Protein AF-A0AAU0M3L3-F1 (afdb_monomer)

Structure (mmCIF, N/CA/C/O backbone):
data_AF-A0AAU0M3L3-F1
#
_entry.id   AF-A0AAU0M3L3-F1
#
loop_
_atom_site.group_PDB
_atom_site.id
_atom_site.type_symbol
_atom_site.label_atom_id
_atom_site.label_alt_id
_atom_site.label_comp_id
_atom_site.label_asym_id
_atom_site.label_entity_id
_atom_site.label_seq_id
_atom_site.pdbx_PDB_ins_code
_atom_site.Cartn_x
_atom_site.Cartn_y
_atom_site.Cartn_z
_atom_site.occupancy
_atom_site.B_iso_or_equiv
_atom_site.auth_seq_id
_atom_site.auth_comp_id
_atom_site.auth_asym_id
_atom_site.auth_atom_id
_atom_site.pdbx_PDB_model_num
ATOM 1 N N . MET A 1 1 ? 1.148 -8.534 37.298 1.00 36.47 1 MET A N 1
ATOM 2 C CA . MET A 1 1 ? 1.630 -9.933 37.306 1.00 36.47 1 MET A CA 1
ATOM 3 C C . MET A 1 1 ? 2.156 -10.237 35.905 1.00 36.47 1 MET A C 1
ATOM 5 O O . MET A 1 1 ? 1.357 -10.406 35.009 1.00 36.47 1 MET A O 1
ATOM 9 N N . GLY A 1 2 ? 3.438 -10.132 35.571 1.00 52.34 2 GLY A N 1
ATOM 10 C CA . GLY A 1 2 ? 4.621 -10.300 36.405 1.00 52.34 2 GLY A CA 1
ATOM 11 C C . GLY A 1 2 ? 5.108 -11.749 36.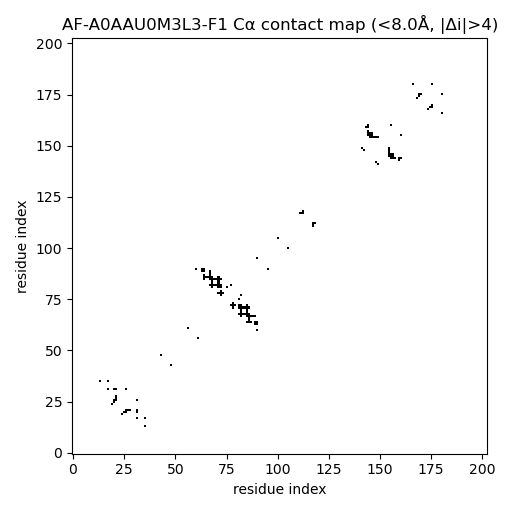393 1.00 52.34 2 GLY A C 1
ATOM 12 O O . GLY A 1 2 ? 5.374 -12.279 37.461 1.00 52.34 2 GLY A O 1
ATOM 13 N N . GLN A 1 3 ? 5.187 -12.400 35.227 1.00 37.25 3 GLN A N 1
ATOM 14 C CA . GLN A 1 3 ? 5.893 -13.675 35.090 1.00 37.25 3 GLN A CA 1
ATOM 15 C C . GLN A 1 3 ? 6.656 -13.746 33.764 1.00 37.25 3 GLN A C 1
ATOM 17 O O . GLN A 1 3 ? 6.110 -13.578 32.677 1.00 37.25 3 GLN A O 1
ATOM 22 N N . LYS A 1 4 ? 7.967 -13.946 33.913 1.00 57.66 4 LYS A N 1
ATOM 23 C CA . LYS A 1 4 ? 8.963 -14.172 32.869 1.00 57.66 4 LYS A CA 1
ATOM 24 C C . LYS A 1 4 ? 8.534 -15.381 32.030 1.00 57.66 4 LYS A C 1
ATOM 26 O O . LYS A 1 4 ? 8.387 -16.467 32.574 1.00 57.66 4 LYS A O 1
ATOM 31 N N . SER A 1 5 ? 8.353 -15.202 30.725 1.00 37.47 5 SER A N 1
ATOM 32 C CA . SER A 1 5 ? 7.909 -16.267 29.818 1.00 37.47 5 SER A CA 1
ATOM 33 C C . SER A 1 5 ? 8.631 -16.142 28.478 1.00 37.47 5 SER A C 1
ATOM 35 O O . SER A 1 5 ? 8.067 -15.691 27.488 1.00 37.47 5 SER A O 1
ATOM 37 N N . LEU A 1 6 ? 9.924 -16.476 28.517 1.00 42.31 6 LEU A N 1
ATOM 38 C CA . LEU A 1 6 ? 10.757 -16.980 27.419 1.00 42.31 6 LEU A CA 1
ATOM 39 C C . LEU A 1 6 ? 10.264 -16.645 25.998 1.00 42.31 6 LEU A C 1
ATOM 41 O O . LEU A 1 6 ? 9.545 -17.413 25.360 1.00 42.31 6 LEU A O 1
ATOM 45 N N . VAL A 1 7 ? 10.742 -15.517 25.472 1.00 51.06 7 VAL A N 1
ATOM 46 C CA . VAL A 1 7 ? 10.707 -15.216 24.039 1.00 51.06 7 VAL A CA 1
ATOM 47 C C . VAL A 1 7 ? 11.623 -16.226 23.352 1.00 51.06 7 VAL A C 1
ATOM 49 O O . VAL A 1 7 ? 12.843 -16.148 23.481 1.00 51.06 7 VAL A O 1
ATOM 52 N N . SER A 1 8 ? 11.059 -17.241 22.693 1.00 59.41 8 SER A N 1
ATOM 53 C CA . SER A 1 8 ? 11.891 -18.309 22.138 1.00 59.41 8 SER A CA 1
ATOM 54 C C . SER A 1 8 ? 12.782 -17.752 21.022 1.00 59.41 8 SER A C 1
ATOM 56 O O . SER A 1 8 ? 12.260 -17.238 20.025 1.00 59.41 8 SER A O 1
ATOM 58 N N . THR A 1 9 ? 14.096 -17.947 21.148 1.00 57.88 9 THR A N 1
ATOM 59 C CA . THR A 1 9 ? 15.161 -17.632 20.174 1.00 57.88 9 THR A CA 1
ATOM 60 C C . THR A 1 9 ? 14.796 -17.984 18.724 1.00 57.88 9 THR A C 1
ATOM 62 O O . THR A 1 9 ? 15.224 -17.327 17.782 1.00 57.88 9 THR A O 1
ATOM 65 N N . TRP A 1 10 ? 13.928 -18.979 18.539 1.00 56.38 10 TRP A N 1
ATOM 66 C CA . TRP A 1 10 ? 13.446 -19.485 17.257 1.00 56.38 10 TRP A CA 1
ATOM 67 C C . TRP A 1 10 ? 12.873 -18.452 16.278 1.00 56.38 10 TRP A C 1
ATOM 69 O O . TRP A 1 10 ? 13.150 -18.560 15.089 1.00 56.38 10 TRP A O 1
ATOM 79 N N . HIS A 1 11 ? 12.108 -17.453 16.720 1.00 59.72 11 HIS A N 1
ATOM 80 C CA . HIS A 1 11 ? 11.518 -16.478 15.784 1.00 59.72 11 HIS A CA 1
ATOM 81 C C . HIS A 1 11 ? 12.566 -15.506 15.238 1.00 59.72 11 HIS A C 1
ATOM 83 O O . HIS A 1 11 ? 12.569 -15.194 14.048 1.00 59.72 11 HIS A O 1
ATOM 89 N N . TYR A 1 12 ? 13.501 -15.092 16.096 1.00 60.03 12 TYR A N 1
ATOM 90 C CA . TYR A 1 12 ? 14.651 -14.296 15.684 1.00 60.03 12 TYR A CA 1
ATOM 91 C C . TYR A 1 12 ? 15.549 -15.079 14.733 1.00 60.03 12 TYR A C 1
ATOM 93 O O . TYR A 1 12 ? 16.002 -14.515 13.746 1.00 60.03 12 TYR A O 1
ATOM 101 N N . LEU A 1 13 ? 15.736 -16.382 14.969 1.00 64.25 13 LEU A N 1
ATOM 102 C CA . LEU A 1 13 ? 16.499 -17.238 14.062 1.00 64.25 13 LEU A CA 1
ATOM 103 C C . LEU A 1 13 ? 15.844 -17.364 12.688 1.00 64.25 13 LEU A C 1
ATOM 105 O O . LEU A 1 13 ? 16.555 -17.291 11.698 1.00 64.25 13 LEU A O 1
ATOM 109 N N . VAL A 1 14 ? 14.517 -17.501 12.596 1.00 66.81 14 VAL A N 1
ATOM 110 C CA . VAL A 1 14 ? 13.831 -17.588 11.292 1.00 66.81 14 VAL A CA 1
ATOM 111 C C . VAL A 1 14 ? 13.905 -16.262 10.533 1.00 66.81 14 VAL A C 1
ATOM 113 O O . VAL A 1 14 ? 14.192 -16.267 9.340 1.00 66.81 14 VAL A O 1
ATOM 116 N N . ALA A 1 15 ? 13.701 -15.125 11.205 1.00 62.50 15 ALA A N 1
ATOM 117 C CA . ALA A 1 15 ? 13.802 -13.809 10.572 1.00 62.50 15 ALA A CA 1
ATOM 118 C C . ALA A 1 15 ? 15.243 -13.486 10.137 1.00 62.50 15 ALA A C 1
ATOM 120 O O . ALA A 1 15 ? 15.466 -13.022 9.020 1.00 62.50 15 ALA A O 1
ATOM 121 N N . LEU A 1 16 ? 16.222 -13.783 10.994 1.00 67.12 16 LEU A N 1
ATOM 122 C CA . LEU A 1 16 ? 17.641 -13.607 10.700 1.00 67.12 16 LEU A CA 1
ATOM 123 C C . LEU A 1 16 ? 18.099 -14.565 9.593 1.00 67.12 16 LEU A C 1
ATOM 125 O O . LEU A 1 16 ? 18.801 -14.138 8.685 1.00 67.12 16 LEU A O 1
ATOM 129 N N . ALA A 1 17 ? 17.647 -15.820 9.598 1.00 66.88 17 ALA A N 1
ATOM 130 C CA . ALA A 1 17 ? 17.927 -16.773 8.527 1.00 66.88 17 ALA A CA 1
ATOM 131 C C . ALA A 1 17 ? 17.291 -16.345 7.200 1.00 66.88 17 ALA A C 1
ATOM 133 O O . ALA A 1 17 ? 17.956 -16.421 6.177 1.00 66.88 17 ALA A O 1
ATOM 134 N N . ALA A 1 18 ? 16.050 -15.848 7.196 1.00 64.38 18 ALA A N 1
ATOM 135 C CA . ALA A 1 18 ? 15.400 -15.329 5.992 1.00 64.38 18 ALA A CA 1
ATOM 136 C C . ALA A 1 18 ? 16.135 -14.101 5.428 1.00 64.38 18 ALA A C 1
ATOM 138 O O . ALA A 1 18 ? 16.347 -14.009 4.220 1.00 64.38 18 ALA A O 1
ATOM 139 N N . PHE A 1 19 ? 16.578 -13.194 6.302 1.00 68.12 19 PHE A N 1
ATOM 140 C CA . PHE A 1 19 ? 17.390 -12.042 5.918 1.00 68.12 19 PHE A CA 1
ATOM 141 C C . PHE A 1 19 ? 18.747 -12.471 5.343 1.00 68.12 19 PHE A C 1
ATOM 143 O O . PHE A 1 19 ? 19.117 -12.036 4.254 1.00 68.12 19 PHE A O 1
ATOM 150 N N . LEU A 1 20 ? 19.459 -13.378 6.019 1.00 73.44 20 LEU A N 1
ATOM 151 C CA . LEU A 1 20 ? 20.749 -13.887 5.550 1.00 73.44 20 LEU A CA 1
ATOM 152 C C . LEU A 1 20 ? 20.621 -14.695 4.252 1.00 73.44 20 LEU A C 1
ATOM 154 O O . LEU A 1 20 ? 21.447 -14.530 3.365 1.00 73.44 20 LEU A O 1
ATOM 158 N N . LEU A 1 21 ? 19.583 -15.519 4.097 1.00 72.88 21 LEU A N 1
ATOM 159 C CA . LEU A 1 21 ? 19.324 -16.283 2.870 1.00 72.88 21 LEU A CA 1
ATOM 160 C C . LEU A 1 21 ? 18.980 -15.369 1.690 1.00 72.88 21 LEU A C 1
ATOM 162 O O . LEU A 1 21 ? 19.440 -15.607 0.577 1.00 72.88 21 LEU A O 1
ATOM 166 N N . SER A 1 22 ? 18.213 -14.302 1.919 1.00 64.88 22 SER A N 1
ATOM 167 C CA . SER A 1 22 ? 17.950 -13.306 0.877 1.00 64.88 22 SER A CA 1
ATOM 168 C C . SER A 1 22 ? 19.227 -12.581 0.464 1.00 64.88 22 SER A C 1
ATOM 170 O O . SER A 1 22 ? 19.490 -12.422 -0.726 1.00 64.88 22 SER A O 1
ATOM 172 N N . TYR A 1 23 ? 20.028 -12.168 1.446 1.00 61.31 23 TYR A N 1
ATOM 173 C CA . TYR A 1 23 ? 21.147 -11.263 1.228 1.00 61.31 23 TYR A CA 1
ATOM 174 C C . TYR A 1 23 ? 22.433 -11.966 0.768 1.00 61.31 23 TYR A C 1
ATOM 176 O O . TYR A 1 23 ? 23.060 -11.525 -0.189 1.00 61.31 23 TYR A O 1
ATOM 184 N N . PHE A 1 24 ? 22.820 -13.076 1.406 1.00 68.69 24 PHE A N 1
ATOM 185 C CA . PHE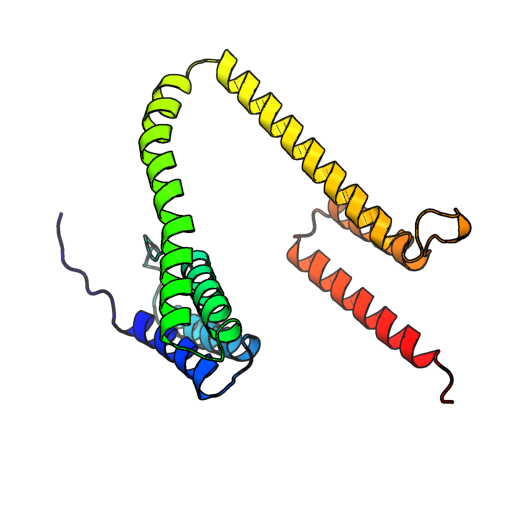 A 1 24 ? 24.039 -13.818 1.059 1.00 68.69 24 PHE A CA 1
ATOM 186 C C . PHE A 1 24 ? 23.825 -14.848 -0.050 1.00 68.69 24 PHE A C 1
ATOM 188 O O . PHE A 1 24 ? 24.737 -15.072 -0.840 1.00 68.69 24 PHE A O 1
ATOM 195 N N . ALA A 1 25 ? 22.650 -15.483 -0.123 1.00 68.81 25 ALA A N 1
ATOM 196 C CA . ALA A 1 25 ? 22.381 -16.518 -1.127 1.00 68.81 25 ALA A CA 1
ATOM 197 C C . ALA A 1 25 ? 21.621 -15.995 -2.359 1.00 68.81 25 ALA A C 1
ATOM 199 O O . ALA A 1 25 ? 21.339 -16.773 -3.269 1.00 68.81 25 ALA A O 1
ATOM 200 N N . GLY A 1 26 ? 21.277 -14.698 -2.402 1.00 65.50 26 GLY A N 1
ATOM 201 C CA . GLY A 1 26 ? 20.594 -14.069 -3.540 1.00 65.50 26 GLY A CA 1
ATOM 202 C C . GLY A 1 26 ? 19.229 -14.686 -3.862 1.00 65.50 26 GLY A C 1
ATOM 203 O O . GLY A 1 26 ? 18.748 -14.575 -4.990 1.00 65.50 26 GLY A O 1
ATOM 204 N N . LEU A 1 27 ? 18.615 -15.381 -2.898 1.00 71.25 27 LEU A N 1
ATOM 205 C CA . LEU A 1 27 ? 17.376 -16.112 -3.124 1.00 71.25 27 LEU A CA 1
ATOM 206 C C . LEU A 1 27 ? 16.226 -15.126 -3.389 1.00 71.25 27 LEU A C 1
ATOM 208 O O . LEU A 1 27 ? 15.972 -14.246 -2.557 1.00 71.25 27 LEU A O 1
ATOM 212 N N . PRO A 1 28 ? 15.487 -15.276 -4.506 1.00 66.12 28 PRO A N 1
ATOM 213 C CA . PRO A 1 28 ? 14.323 -14.450 -4.784 1.00 66.12 28 PRO A CA 1
ATOM 214 C C . PRO A 1 28 ? 13.295 -14.587 -3.658 1.00 66.12 28 PRO A C 1
ATOM 216 O O . PRO A 1 28 ? 12.946 -15.701 -3.259 1.00 66.12 28 PRO A O 1
ATOM 219 N N . MET A 1 29 ? 12.759 -13.453 -3.197 1.00 70.12 29 MET A N 1
ATOM 220 C CA . MET A 1 29 ? 11.777 -13.369 -2.105 1.00 70.12 29 MET A CA 1
ATOM 221 C C . MET A 1 29 ? 10.642 -14.415 -2.148 1.00 70.12 29 MET A C 1
ATOM 223 O O . MET A 1 29 ? 10.299 -14.933 -1.084 1.00 70.12 29 MET A O 1
ATOM 227 N N . PRO A 1 30 ? 10.084 -14.805 -3.316 1.00 71.69 30 PRO A N 1
ATOM 228 C CA . PRO A 1 30 ? 9.058 -15.848 -3.379 1.00 71.69 30 PRO A CA 1
ATOM 229 C C . PRO A 1 30 ? 9.471 -17.180 -2.735 1.00 71.69 30 PRO A C 1
ATOM 231 O O . PRO A 1 30 ? 8.668 -17.793 -2.036 1.00 71.69 30 PRO A O 1
ATOM 234 N N . TRP A 1 31 ? 10.725 -17.609 -2.899 1.00 72.81 31 TRP A N 1
ATOM 235 C CA . TRP A 1 31 ? 11.211 -18.883 -2.353 1.00 72.81 31 TRP A CA 1
ATOM 236 C C . TRP A 1 31 ? 11.373 -18.846 -0.835 1.00 72.81 31 TRP A C 1
ATOM 238 O O . TRP A 1 31 ? 11.067 -19.819 -0.147 1.00 72.81 31 TRP A O 1
ATOM 248 N N . ILE A 1 32 ? 11.786 -17.698 -0.304 1.00 76.69 32 ILE A N 1
ATOM 249 C CA . ILE A 1 32 ? 11.920 -17.476 1.138 1.00 76.69 32 ILE A CA 1
ATOM 250 C C . ILE A 1 32 ? 10.540 -17.495 1.791 1.00 76.69 32 ILE A C 1
ATOM 252 O O . ILE A 1 32 ? 10.352 -18.136 2.823 1.00 76.69 32 ILE A O 1
ATOM 256 N N . ILE A 1 33 ? 9.554 -16.860 1.154 1.00 68.81 33 ILE A N 1
ATOM 257 C CA . ILE A 1 33 ? 8.166 -16.853 1.622 1.00 68.81 33 ILE A CA 1
ATOM 258 C C . ILE A 1 33 ? 7.609 -18.281 1.666 1.00 68.81 33 ILE A C 1
ATOM 260 O O . ILE A 1 33 ? 7.038 -18.677 2.680 1.00 68.81 33 ILE A O 1
ATOM 264 N N . VAL A 1 34 ? 7.827 -19.085 0.620 1.00 74.19 34 VAL A N 1
ATOM 265 C CA . VAL A 1 34 ? 7.393 -20.493 0.592 1.00 74.19 34 VAL A CA 1
ATOM 266 C C . VAL A 1 34 ? 8.075 -21.312 1.693 1.00 74.19 34 VAL A C 1
ATOM 268 O O . VAL A 1 34 ? 7.399 -22.065 2.395 1.00 74.19 34 VAL A O 1
ATOM 271 N N . GLY A 1 35 ? 9.381 -21.128 1.908 1.00 76.44 35 GLY A N 1
ATOM 272 C CA . GLY A 1 35 ? 10.120 -21.802 2.979 1.00 76.44 35 GLY A CA 1
ATOM 273 C C . GLY A 1 35 ? 9.616 -21.433 4.378 1.00 76.44 35 GLY A C 1
ATOM 274 O O . GLY A 1 35 ? 9.393 -22.312 5.210 1.00 76.44 35 GLY A O 1
ATOM 275 N N . VAL A 1 36 ? 9.355 -20.148 4.629 1.00 71.44 36 VAL A N 1
ATOM 276 C CA . VAL A 1 36 ? 8.810 -19.669 5.910 1.00 71.44 36 VAL A CA 1
ATOM 277 C C . VAL A 1 36 ? 7.388 -20.185 6.134 1.00 71.44 36 VAL A C 1
ATOM 279 O O . VAL A 1 36 ? 7.065 -20.596 7.248 1.00 71.44 36 VAL A O 1
ATOM 282 N N . ILE A 1 37 ? 6.549 -20.226 5.095 1.00 73.00 37 ILE A N 1
ATOM 283 C CA . ILE A 1 37 ? 5.198 -20.800 5.178 1.00 73.00 37 ILE A CA 1
ATOM 284 C C . ILE A 1 37 ? 5.270 -22.300 5.483 1.00 73.00 37 ILE A C 1
ATOM 286 O O . ILE A 1 37 ? 4.545 -22.767 6.357 1.00 73.00 37 ILE A O 1
ATOM 290 N N . ALA A 1 38 ? 6.160 -23.050 4.830 1.00 75.94 38 ALA A N 1
ATOM 291 C CA . ALA A 1 38 ? 6.330 -24.481 5.075 1.00 75.94 38 ALA A CA 1
ATOM 292 C C . ALA A 1 38 ? 6.792 -24.769 6.515 1.00 75.94 38 ALA A C 1
ATOM 294 O O . ALA A 1 38 ? 6.203 -25.605 7.201 1.00 75.94 38 ALA A O 1
ATOM 295 N N . VAL A 1 39 ? 7.787 -24.026 7.011 1.00 73.44 39 VAL A N 1
ATOM 296 C CA . VAL A 1 39 ? 8.269 -24.132 8.400 1.00 73.44 39 VAL A CA 1
ATOM 297 C C . VAL A 1 39 ? 7.189 -23.697 9.397 1.00 73.44 39 VAL A C 1
ATOM 299 O O . VAL A 1 39 ? 7.007 -24.337 10.433 1.00 73.44 39 VAL A O 1
ATOM 302 N N . GLY A 1 40 ? 6.437 -22.640 9.080 1.00 65.81 40 GLY A N 1
ATOM 303 C CA . GLY A 1 40 ? 5.330 -22.140 9.893 1.00 65.81 40 GLY A CA 1
ATOM 304 C C . GLY A 1 40 ? 4.167 -23.128 9.989 1.00 65.81 40 GLY A C 1
ATOM 305 O O . GLY A 1 40 ? 3.660 -23.360 11.084 1.00 65.81 40 GLY A O 1
ATOM 306 N N . LEU A 1 41 ? 3.785 -23.764 8.878 1.00 68.38 41 LEU A N 1
ATOM 307 C CA . LEU A 1 41 ? 2.756 -24.809 8.838 1.00 68.38 41 LEU A CA 1
ATOM 308 C C . LEU A 1 41 ? 3.199 -26.068 9.583 1.00 68.38 41 LEU A C 1
ATOM 310 O O . LEU A 1 41 ? 2.416 -26.623 10.350 1.00 68.38 41 LEU A O 1
ATOM 314 N N . LEU A 1 42 ? 4.461 -26.476 9.425 1.00 70.50 42 LEU A N 1
ATOM 315 C CA . LEU A 1 42 ? 5.034 -27.595 10.169 1.00 70.50 42 LEU A CA 1
ATOM 316 C C . LEU A 1 42 ? 5.017 -27.315 11.680 1.00 70.50 42 LEU A C 1
ATOM 318 O O . LEU A 1 42 ? 4.613 -28.164 12.467 1.00 70.50 42 LEU A O 1
ATOM 322 N N . ARG A 1 43 ? 5.377 -26.097 12.098 1.00 64.56 43 ARG A N 1
ATOM 323 C CA . ARG A 1 43 ? 5.337 -25.680 13.508 1.00 64.56 43 ARG A CA 1
ATOM 324 C C . ARG A 1 43 ? 3.907 -25.580 14.042 1.00 64.56 43 ARG A C 1
ATOM 326 O O . ARG A 1 43 ? 3.671 -25.985 15.175 1.00 64.56 43 ARG A O 1
ATOM 333 N N . TYR A 1 44 ? 2.968 -25.070 13.245 1.00 62.66 44 TYR A N 1
ATOM 334 C CA . TYR A 1 44 ? 1.544 -24.995 13.589 1.00 62.66 44 TYR A CA 1
ATOM 335 C C . TYR A 1 44 ? 0.914 -26.385 13.740 1.00 62.66 44 TYR A C 1
ATOM 337 O O . TYR A 1 44 ? 0.068 -26.585 14.604 1.00 62.66 44 TYR A O 1
ATOM 345 N N . ALA A 1 45 ? 1.360 -27.359 12.943 1.00 67.81 45 ALA A N 1
ATOM 346 C CA . ALA A 1 45 ? 0.960 -28.754 13.093 1.00 67.81 45 ALA A CA 1
ATOM 347 C C . ALA A 1 45 ? 1.516 -29.395 14.381 1.00 67.81 45 ALA A C 1
ATOM 349 O O . ALA A 1 45 ? 0.900 -30.312 14.916 1.00 67.81 45 ALA A O 1
ATOM 350 N N . ILE A 1 46 ? 2.656 -28.905 14.887 1.00 66.81 46 ILE A N 1
ATOM 351 C CA . ILE A 1 46 ? 3.338 -29.441 16.077 1.00 66.81 46 ILE A CA 1
ATOM 352 C C . ILE A 1 46 ? 2.892 -28.742 17.380 1.00 66.81 46 ILE A C 1
ATOM 354 O O . ILE A 1 46 ? 2.860 -29.385 18.427 1.00 66.81 46 ILE A O 1
ATOM 358 N N . LEU A 1 47 ? 2.538 -27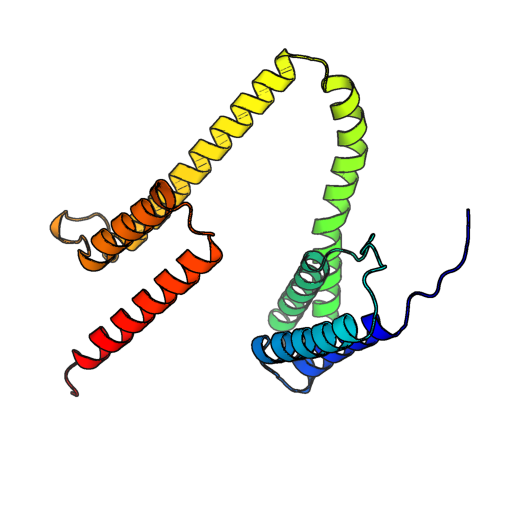.449 17.357 1.00 60.66 47 LEU A N 1
ATOM 359 C CA . LEU A 1 47 ? 2.069 -26.703 18.536 1.00 60.66 47 LEU A CA 1
ATOM 360 C C . LEU A 1 47 ? 0.548 -26.488 18.493 1.00 60.66 47 LEU A C 1
ATOM 362 O O . LEU A 1 47 ? 0.032 -25.740 17.665 1.00 60.66 47 LEU A O 1
ATOM 366 N N . SER A 1 48 ? -0.167 -27.089 19.445 1.00 51.28 48 SER A N 1
ATOM 367 C CA . SER A 1 48 ? -1.598 -26.866 19.676 1.00 51.28 48 SER A CA 1
ATOM 368 C C . SER A 1 48 ? -1.935 -25.375 19.833 1.00 51.28 48 SER A C 1
ATOM 370 O O . SER A 1 48 ? -1.196 -24.643 20.487 1.00 51.28 48 SER A O 1
ATOM 372 N N . LYS A 1 49 ? -3.075 -24.957 19.252 1.00 54.03 49 LYS A N 1
ATOM 373 C CA . LYS A 1 49 ? -3.698 -23.610 19.245 1.00 54.03 49 LYS A CA 1
ATOM 374 C C . LYS A 1 49 ? -3.732 -22.893 20.614 1.00 54.03 49 LYS A C 1
ATOM 376 O O . LYS A 1 49 ? -4.799 -22.683 21.180 1.00 54.03 49 LYS A O 1
ATOM 381 N N . THR A 1 50 ? -2.602 -22.431 21.125 1.00 50.78 50 THR A N 1
ATOM 382 C CA . THR A 1 50 ? -2.552 -21.563 22.310 1.00 50.78 50 THR A CA 1
ATOM 383 C C . THR A 1 50 ? -1.336 -20.653 22.252 1.00 50.78 50 THR A C 1
ATOM 385 O O . THR A 1 50 ? -0.376 -20.820 22.994 1.00 50.78 50 THR A O 1
ATOM 388 N N . SER A 1 51 ? -1.384 -19.648 21.386 1.00 44.66 51 SER A N 1
ATOM 389 C CA . SER A 1 51 ? -0.681 -18.391 21.636 1.00 44.66 51 SER A CA 1
ATOM 390 C C . SER A 1 51 ? -1.334 -17.279 20.823 1.00 44.66 51 SER A C 1
ATOM 392 O O . SER A 1 51 ? -1.299 -17.256 19.594 1.00 44.66 51 SER A O 1
ATOM 394 N N . LYS A 1 52 ? -1.990 -16.361 21.539 1.00 49.34 52 LYS A N 1
ATOM 395 C CA . LYS A 1 52 ? -2.342 -15.047 21.005 1.00 49.34 52 LYS A CA 1
ATOM 396 C C . LYS A 1 52 ? -1.040 -14.359 20.596 1.00 49.34 52 LYS A C 1
ATOM 398 O O . LYS A 1 52 ? -0.084 -14.328 21.368 1.00 49.34 52 LYS A O 1
ATOM 403 N N . ILE A 1 53 ? -0.999 -13.875 19.360 1.00 46.41 53 ILE A N 1
ATOM 404 C CA . ILE A 1 53 ? 0.128 -13.129 18.808 1.00 46.41 53 ILE A CA 1
ATOM 405 C C . ILE A 1 53 ? -0.031 -11.691 19.295 1.00 46.41 53 ILE A C 1
ATOM 407 O O . ILE A 1 53 ? -0.606 -10.865 18.594 1.00 46.41 53 ILE A O 1
ATOM 411 N N . ASP A 1 54 ? 0.436 -11.404 20.507 1.00 40.59 54 ASP A N 1
ATOM 412 C CA . ASP A 1 54 ? 0.383 -10.052 21.055 1.00 40.59 54 ASP A CA 1
ATOM 413 C C . ASP A 1 54 ? 1.785 -9.418 21.031 1.00 40.59 54 ASP A C 1
ATOM 415 O O . ASP A 1 54 ? 2.726 -9.888 21.668 1.00 40.59 54 ASP A O 1
ATOM 419 N N . ALA A 1 55 ? 1.881 -8.339 20.243 1.00 41.78 55 ALA A N 1
ATOM 420 C CA . ALA A 1 55 ? 2.967 -7.360 20.138 1.00 41.78 55 ALA A CA 1
ATOM 421 C C . ALA A 1 55 ? 4.336 -7.829 19.593 1.00 41.78 55 ALA A C 1
ATOM 423 O O . ALA A 1 55 ? 5.387 -7.459 20.112 1.00 41.78 55 ALA A O 1
ATOM 424 N N . ILE A 1 56 ? 4.344 -8.533 18.457 1.00 49.47 56 ILE A N 1
ATOM 425 C CA . ILE A 1 56 ? 5.465 -8.405 17.506 1.00 49.47 56 ILE A CA 1
ATOM 426 C C . ILE A 1 56 ? 5.222 -7.088 16.749 1.00 49.47 56 ILE A C 1
ATOM 428 O O . ILE A 1 56 ? 4.082 -6.887 16.314 1.00 49.47 56 ILE A O 1
ATOM 432 N N . PRO A 1 57 ? 6.207 -6.176 16.582 1.00 53.66 57 PRO A N 1
ATOM 433 C CA . PRO A 1 57 ? 6.052 -5.070 15.638 1.00 53.66 57 PRO A CA 1
ATOM 434 C C . PRO A 1 57 ? 5.595 -5.685 14.317 1.00 53.66 57 PRO A C 1
ATOM 436 O O . PRO A 1 57 ? 6.262 -6.584 13.808 1.00 53.66 57 PRO A O 1
ATOM 439 N N . GLY A 1 58 ? 4.391 -5.320 13.862 1.00 56.88 58 GLY A N 1
ATOM 440 C CA . GLY A 1 58 ? 3.660 -6.130 12.886 1.00 56.88 58 GLY A CA 1
ATOM 441 C C . GLY A 1 58 ? 4.519 -6.471 11.661 1.00 56.88 58 GLY A C 1
ATOM 442 O O . GLY A 1 58 ? 5.407 -5.683 11.328 1.00 56.88 58 GLY A O 1
ATOM 443 N N . PRO A 1 59 ? 4.262 -7.591 10.953 1.00 70.12 59 PRO A N 1
ATOM 444 C CA . PRO A 1 59 ? 5.063 -8.018 9.798 1.00 70.12 59 PRO A CA 1
ATOM 445 C C . PRO A 1 59 ? 5.383 -6.883 8.812 1.00 70.12 59 PRO A C 1
ATOM 447 O O . PRO A 1 59 ? 6.476 -6.812 8.262 1.00 70.12 59 PRO A O 1
ATOM 450 N N . LEU A 1 60 ? 4.452 -5.941 8.662 1.00 76.12 60 LEU A N 1
ATOM 451 C CA . LEU A 1 60 ? 4.576 -4.760 7.817 1.00 76.12 60 LEU A CA 1
ATOM 452 C C . LEU A 1 60 ? 5.702 -3.805 8.249 1.00 76.12 60 LEU A C 1
ATOM 454 O O . LEU A 1 60 ? 6.417 -3.301 7.393 1.00 76.12 60 LEU A O 1
ATOM 458 N N . VAL A 1 61 ? 5.911 -3.585 9.550 1.00 82.19 61 VAL A N 1
ATOM 459 C CA . VAL A 1 61 ? 6.994 -2.722 10.053 1.00 82.19 61 VAL A CA 1
ATOM 460 C C . VAL A 1 61 ? 8.352 -3.304 9.690 1.00 82.19 61 VAL A C 1
ATOM 462 O O . VAL A 1 61 ? 9.232 -2.578 9.237 1.00 82.19 61 VAL A O 1
ATOM 465 N N . ILE A 1 62 ? 8.526 -4.609 9.900 1.00 82.38 62 ILE A N 1
ATOM 466 C CA . ILE A 1 62 ? 9.789 -5.294 9.610 1.00 82.38 62 ILE A CA 1
ATOM 467 C C . ILE A 1 62 ? 10.085 -5.191 8.111 1.00 82.38 62 ILE A C 1
ATOM 469 O O . ILE A 1 62 ? 11.210 -4.881 7.721 1.00 82.38 62 ILE A O 1
ATOM 473 N N . VAL A 1 63 ? 9.056 -5.365 7.276 1.00 86.62 63 VAL A N 1
ATOM 474 C CA . VAL A 1 63 ? 9.161 -5.158 5.828 1.00 86.62 63 VAL A CA 1
ATOM 475 C C . VAL A 1 63 ? 9.515 -3.706 5.500 1.00 86.62 63 VAL A C 1
ATOM 477 O O . VAL A 1 63 ? 10.407 -3.489 4.689 1.00 86.62 63 VAL A O 1
ATOM 480 N N . LEU A 1 64 ? 8.901 -2.708 6.144 1.00 87.94 64 LEU A N 1
ATOM 481 C CA . LEU A 1 64 ? 9.217 -1.296 5.899 1.00 87.94 64 LEU A CA 1
ATOM 482 C C . LEU A 1 64 ? 10.668 -0.963 6.270 1.00 87.94 64 LEU A C 1
ATOM 484 O O . LEU A 1 64 ? 11.372 -0.331 5.491 1.00 87.94 64 LEU A O 1
ATOM 488 N N . ALA A 1 65 ? 11.133 -1.430 7.429 1.00 88.25 65 ALA A N 1
ATOM 489 C CA . ALA A 1 65 ? 12.508 -1.252 7.886 1.00 88.25 65 ALA A CA 1
ATOM 490 C C . ALA A 1 65 ? 13.515 -1.893 6.913 1.00 88.25 65 ALA A C 1
ATOM 492 O O . ALA A 1 65 ? 14.547 -1.296 6.606 1.00 88.25 65 ALA A O 1
ATOM 493 N N . TYR A 1 66 ? 13.185 -3.067 6.367 1.00 88.38 66 TYR A N 1
ATOM 494 C CA . TYR A 1 66 ? 13.969 -3.712 5.314 1.00 88.38 66 TYR A CA 1
ATOM 495 C C . TYR A 1 66 ? 13.942 -2.932 3.990 1.00 88.38 66 TYR A C 1
ATOM 497 O O . TYR A 1 66 ? 14.984 -2.759 3.363 1.00 88.38 66 TYR A O 1
ATOM 505 N N . VAL A 1 67 ? 12.786 -2.413 3.565 1.00 90.50 67 VAL A N 1
ATOM 506 C CA . VAL A 1 67 ? 12.697 -1.558 2.367 1.00 90.50 67 VAL A CA 1
ATOM 507 C C . VAL A 1 67 ? 13.534 -0.288 2.555 1.00 90.50 67 VAL A C 1
ATOM 509 O O . VAL A 1 67 ? 14.259 0.097 1.642 1.00 90.50 67 VAL A O 1
ATOM 512 N N . GLY A 1 68 ? 13.519 0.308 3.749 1.00 91.50 68 GLY A N 1
ATOM 513 C CA . GLY A 1 68 ? 14.385 1.427 4.125 1.00 91.50 68 GLY A CA 1
ATOM 514 C C . GLY A 1 68 ? 15.873 1.087 4.065 1.00 91.50 68 GLY A C 1
ATOM 515 O O . GLY A 1 68 ? 16.668 1.857 3.524 1.00 91.50 68 GLY A O 1
ATOM 516 N N . PHE A 1 69 ? 16.246 -0.097 4.558 1.00 91.25 69 PHE A N 1
ATOM 517 C CA . PHE A 1 69 ? 17.603 -0.627 4.429 1.00 91.25 69 PHE A CA 1
ATOM 518 C C . PHE A 1 69 ? 18.018 -0.756 2.962 1.00 91.25 69 PHE A C 1
ATOM 520 O O . PHE A 1 69 ? 19.067 -0.250 2.569 1.00 91.25 69 PHE A O 1
ATOM 527 N N . MET A 1 70 ? 17.175 -1.379 2.134 1.00 90.69 70 MET A N 1
ATOM 528 C CA . MET A 1 70 ? 17.447 -1.577 0.710 1.00 90.69 70 MET A CA 1
ATOM 529 C C . MET A 1 70 ? 17.511 -0.255 -0.057 1.00 90.69 70 MET A C 1
ATOM 531 O O . MET A 1 70 ? 18.334 -0.127 -0.963 1.00 90.69 70 MET A O 1
ATOM 535 N N . ALA A 1 71 ? 16.700 0.738 0.308 1.00 90.94 71 ALA A N 1
ATOM 536 C CA . ALA A 1 71 ? 16.775 2.073 -0.276 1.00 90.94 71 ALA A CA 1
ATOM 537 C C . ALA A 1 71 ? 18.141 2.727 -0.003 1.00 90.94 71 ALA A C 1
ATOM 539 O O . ALA A 1 71 ? 18.789 3.200 -0.936 1.00 90.94 71 ALA A O 1
ATOM 540 N N . GLY A 1 72 ? 18.620 2.685 1.247 1.00 89.44 72 GLY A N 1
ATOM 541 C CA . GLY A 1 72 ? 19.941 3.208 1.615 1.00 89.44 72 GLY A CA 1
ATOM 542 C C . GLY A 1 72 ? 21.099 2.427 0.985 1.00 89.44 72 GLY A C 1
ATOM 543 O O . GLY A 1 72 ? 22.063 3.024 0.512 1.00 89.44 72 GLY A O 1
ATOM 544 N N . PHE A 1 73 ? 20.983 1.101 0.920 1.00 90.31 73 PHE A N 1
ATOM 545 C CA . PHE A 1 73 ? 21.995 0.221 0.336 1.00 90.31 73 PHE A CA 1
ATOM 546 C C . PHE A 1 73 ? 22.191 0.479 -1.167 1.00 90.31 73 PHE A C 1
ATOM 548 O O . PHE A 1 73 ? 23.308 0.738 -1.616 1.00 90.31 73 PHE A O 1
ATOM 555 N N . ASN A 1 74 ? 21.096 0.496 -1.937 1.00 89.44 74 ASN A N 1
ATOM 556 C CA . ASN A 1 74 ? 21.157 0.641 -3.394 1.00 89.44 74 ASN A CA 1
ATOM 557 C C . ASN A 1 74 ? 21.495 2.068 -3.845 1.00 89.44 74 ASN A C 1
ATOM 559 O O . ASN A 1 74 ? 22.135 2.240 -4.879 1.00 89.44 74 ASN A O 1
ATOM 563 N N . HIS A 1 75 ? 21.083 3.091 -3.091 1.00 90.00 75 HIS A N 1
ATOM 564 C CA . HIS A 1 75 ? 21.359 4.482 -3.459 1.00 90.00 75 HIS A CA 1
ATOM 565 C C . HIS A 1 75 ? 22.829 4.874 -3.234 1.00 90.00 75 HIS A C 1
ATOM 567 O O . HIS A 1 75 ? 23.362 5.703 -3.964 1.00 90.00 75 HIS A O 1
ATOM 573 N N . PHE A 1 76 ? 23.504 4.255 -2.259 1.00 87.69 76 PHE A N 1
ATOM 574 C CA . PHE A 1 76 ? 24.877 4.598 -1.878 1.00 87.69 76 PHE A CA 1
ATOM 575 C C . PHE A 1 76 ? 25.863 3.448 -2.121 1.00 87.69 76 PHE A C 1
ATOM 577 O O . PHE A 1 76 ? 26.580 3.039 -1.208 1.00 87.69 76 PHE A O 1
ATOM 584 N N . HIS A 1 77 ? 25.910 2.930 -3.353 1.00 83.75 77 HIS A N 1
ATOM 585 C CA . HIS A 1 77 ? 26.924 1.969 -3.820 1.00 83.75 77 HIS A CA 1
ATOM 586 C C . HIS A 1 77 ? 27.139 0.754 -2.895 1.00 83.75 77 HIS A C 1
ATOM 588 O O . HIS A 1 77 ? 28.275 0.373 -2.623 1.00 83.75 77 HIS A O 1
ATOM 594 N N . GLN A 1 78 ? 26.062 0.131 -2.409 1.00 83.62 78 GLN A N 1
ATOM 595 C CA . GLN A 1 78 ? 26.135 -1.028 -1.510 1.00 83.62 78 GLN A CA 1
ATOM 596 C C . GLN A 1 78 ? 26.827 -0.738 -0.167 1.00 83.62 78 GLN A C 1
ATOM 598 O O . GLN A 1 78 ? 27.448 -1.612 0.441 1.00 83.62 78 GLN A O 1
ATOM 603 N N . SER A 1 79 ? 26.700 0.494 0.332 1.00 89.75 79 SER A N 1
ATOM 604 C CA . SER A 1 79 ? 27.206 0.878 1.646 1.00 89.75 79 SER A CA 1
ATOM 605 C C . SER A 1 79 ? 26.276 0.421 2.773 1.00 89.75 79 SER A C 1
ATOM 607 O O . SER A 1 79 ? 25.135 0.872 2.905 1.00 89.75 79 SER A O 1
ATOM 609 N N . TYR A 1 80 ? 26.796 -0.439 3.649 1.00 88.19 80 TYR A N 1
ATOM 610 C CA . TYR A 1 80 ? 26.081 -0.928 4.830 1.00 88.19 80 TYR A CA 1
ATOM 611 C C . TYR A 1 80 ? 25.750 0.174 5.844 1.00 88.19 80 TYR A C 1
ATOM 613 O O . TYR A 1 80 ? 24.727 0.091 6.524 1.00 88.19 80 TYR A O 1
ATOM 621 N N . SER A 1 81 ? 26.584 1.215 5.950 1.00 90.75 81 SER A N 1
ATOM 622 C CA . SER A 1 81 ? 26.334 2.324 6.878 1.00 90.75 81 SER A CA 1
ATOM 623 C C . SER A 1 81 ? 25.118 3.140 6.445 1.00 90.75 81 SER A C 1
ATOM 625 O O . SER A 1 81 ? 24.249 3.439 7.262 1.00 90.75 81 SER A O 1
ATOM 627 N N . MET A 1 82 ? 25.000 3.415 5.146 1.00 91.12 82 MET A N 1
ATOM 628 C CA . MET A 1 82 ? 23.841 4.109 4.585 1.00 91.12 82 MET A CA 1
ATOM 629 C C . MET A 1 82 ? 22.581 3.247 4.605 1.00 91.12 82 MET A C 1
ATOM 631 O O . MET A 1 82 ? 21.490 3.762 4.840 1.00 91.12 82 MET A O 1
ATOM 635 N N . ALA A 1 83 ? 22.721 1.931 4.451 1.00 90.50 83 ALA A N 1
ATOM 636 C CA . ALA A 1 83 ? 21.618 0.998 4.637 1.00 90.50 83 ALA A CA 1
ATOM 637 C C . ALA A 1 83 ? 21.084 1.017 6.084 1.00 90.50 83 ALA A C 1
ATOM 639 O O . ALA A 1 83 ? 19.874 1.089 6.305 1.00 90.50 83 ALA A O 1
ATOM 640 N N . ALA A 1 84 ? 21.971 1.036 7.086 1.00 92.31 84 ALA A N 1
ATOM 641 C CA . ALA A 1 84 ? 21.578 1.159 8.490 1.00 92.31 84 ALA A CA 1
ATOM 642 C C . ALA A 1 84 ? 20.875 2.496 8.780 1.00 92.31 84 ALA A C 1
ATOM 644 O O . ALA A 1 84 ? 19.850 2.515 9.463 1.00 92.31 84 ALA A O 1
ATOM 645 N N . ILE A 1 85 ? 21.375 3.600 8.215 1.00 93.94 85 ILE A N 1
ATOM 646 C CA . ILE A 1 85 ? 20.724 4.912 8.322 1.00 93.94 85 ILE A CA 1
ATOM 647 C C . ILE A 1 85 ? 19.331 4.866 7.685 1.00 93.94 85 ILE A C 1
ATOM 649 O O . ILE A 1 85 ? 18.367 5.249 8.338 1.00 93.94 85 ILE A O 1
ATOM 653 N N . GLY A 1 86 ? 19.187 4.323 6.472 1.00 92.50 86 GLY A N 1
ATOM 654 C CA . GLY A 1 86 ? 17.891 4.190 5.795 1.00 92.50 86 GLY A CA 1
ATOM 655 C C . GLY A 1 86 ? 16.869 3.373 6.593 1.00 92.50 86 GLY A C 1
ATOM 656 O O . GLY A 1 86 ? 15.697 3.756 6.686 1.00 92.50 86 GLY A O 1
ATOM 657 N N . LEU A 1 87 ? 17.313 2.293 7.243 1.00 92.44 87 LEU A N 1
ATOM 658 C CA . LEU A 1 87 ? 16.493 1.505 8.165 1.00 92.44 87 LEU A CA 1
ATOM 659 C C . LEU A 1 87 ? 16.030 2.344 9.363 1.00 92.44 87 LEU A C 1
ATOM 661 O O . LEU A 1 87 ? 14.833 2.388 9.658 1.00 92.44 87 LEU A O 1
ATOM 665 N N . ILE A 1 88 ? 16.962 3.021 10.043 1.00 92.94 88 ILE A N 1
ATOM 666 C CA . ILE A 1 88 ? 16.680 3.834 11.236 1.00 92.94 88 ILE A CA 1
ATOM 667 C C . ILE A 1 88 ? 15.751 4.995 10.887 1.00 92.94 88 ILE A C 1
ATOM 669 O O . ILE A 1 88 ? 14.769 5.224 11.590 1.00 92.94 88 ILE A O 1
ATOM 673 N N . THR A 1 89 ? 16.011 5.692 9.782 1.00 92.62 89 THR A N 1
ATOM 674 C CA . THR A 1 89 ? 15.174 6.781 9.274 1.00 92.62 89 THR A CA 1
ATOM 675 C C . THR A 1 89 ? 13.759 6.289 8.989 1.00 92.62 89 THR A C 1
ATOM 677 O O . THR A 1 89 ? 12.793 6.907 9.434 1.00 92.62 89 THR A O 1
ATOM 680 N N . THR A 1 90 ? 13.613 5.142 8.325 1.00 92.81 90 THR A N 1
ATOM 681 C CA . THR A 1 90 ? 12.293 4.570 8.022 1.00 92.81 90 THR A CA 1
ATOM 682 C C . THR A 1 90 ? 11.535 4.193 9.293 1.00 92.81 90 THR A C 1
ATOM 684 O O . THR A 1 90 ? 10.352 4.515 9.430 1.00 92.81 90 THR A O 1
ATOM 687 N N . ALA A 1 91 ? 12.213 3.568 10.259 1.00 89.69 91 ALA A N 1
ATOM 688 C CA . ALA A 1 91 ? 11.622 3.256 11.556 1.00 89.69 91 ALA A CA 1
ATOM 689 C C . ALA A 1 91 ? 11.208 4.533 12.306 1.00 89.69 91 ALA A C 1
ATOM 691 O O . ALA A 1 91 ? 10.086 4.616 12.803 1.00 89.69 91 ALA A O 1
ATOM 692 N N . TYR A 1 92 ? 12.071 5.550 12.330 1.00 90.94 92 TYR A N 1
ATOM 693 C CA . TYR A 1 92 ? 11.822 6.825 12.997 1.00 90.94 92 TYR A CA 1
ATOM 694 C C . TYR A 1 92 ? 10.589 7.538 12.429 1.00 90.94 92 TYR A C 1
ATOM 696 O O . TYR A 1 92 ? 9.664 7.851 13.179 1.00 90.94 92 TYR A O 1
ATOM 704 N N . PHE A 1 93 ? 10.528 7.727 11.108 1.00 91.12 93 PHE A N 1
ATOM 705 C CA . PHE A 1 93 ? 9.421 8.430 10.452 1.00 91.12 93 PHE A CA 1
ATOM 706 C C . PHE A 1 93 ? 8.115 7.630 10.409 1.00 91.12 93 PHE A C 1
ATOM 708 O O . PHE A 1 93 ? 7.056 8.222 10.227 1.00 91.12 93 PHE A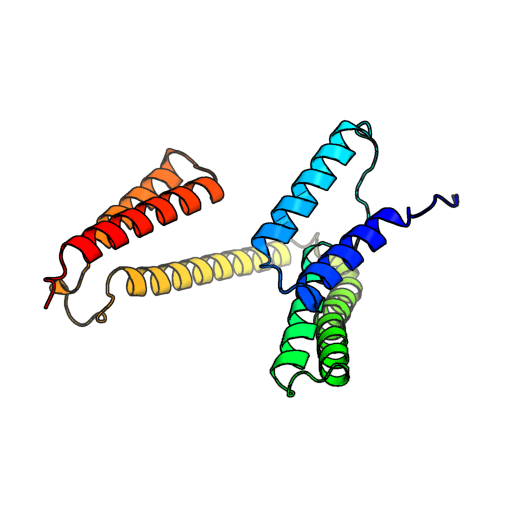 O 1
ATOM 715 N N . THR A 1 94 ? 8.151 6.313 10.611 1.00 86.88 94 THR A N 1
ATOM 716 C CA . THR A 1 94 ? 6.927 5.501 10.701 1.00 86.88 94 THR A CA 1
ATOM 717 C C . THR A 1 94 ? 6.391 5.459 12.131 1.00 86.88 94 THR A C 1
ATOM 719 O O . THR A 1 94 ? 5.189 5.596 12.355 1.00 86.88 94 THR A O 1
ATOM 722 N N . PHE A 1 95 ? 7.270 5.282 13.120 1.00 86.69 95 PHE A N 1
ATOM 723 C CA . PHE A 1 95 ? 6.851 5.076 14.504 1.00 86.69 95 PHE A CA 1
ATOM 724 C C . PHE A 1 95 ? 6.665 6.361 15.289 1.00 86.69 95 PHE A C 1
ATOM 726 O O . PHE A 1 95 ? 5.644 6.511 15.961 1.00 86.69 95 PHE A O 1
ATOM 733 N N . LEU A 1 96 ? 7.636 7.274 15.242 1.00 89.56 96 LEU A N 1
ATOM 734 C CA . LEU A 1 96 ? 7.622 8.445 16.108 1.00 89.56 96 LEU A CA 1
ATOM 735 C C . LEU A 1 96 ? 6.396 9.347 15.876 1.00 89.56 96 LEU A C 1
ATOM 737 O O . LEU A 1 96 ? 5.717 9.652 16.860 1.00 89.56 96 LEU A O 1
ATOM 741 N N . PRO A 1 97 ? 6.035 9.729 14.630 1.00 88.69 97 PRO A N 1
ATOM 742 C CA . PRO A 1 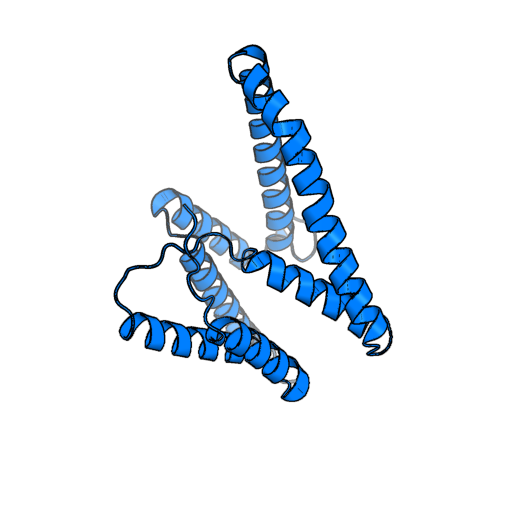97 ? 4.851 10.558 14.419 1.00 88.69 97 PRO A CA 1
ATOM 743 C C . PRO A 1 97 ? 3.562 9.810 14.763 1.00 88.69 97 PRO A C 1
ATOM 745 O O . PRO A 1 97 ? 2.654 10.403 15.337 1.00 88.69 97 PRO A O 1
ATOM 748 N N . ASN A 1 98 ? 3.482 8.504 14.493 1.00 87.00 98 ASN A N 1
ATOM 749 C CA . ASN A 1 98 ? 2.293 7.722 14.814 1.00 87.00 98 ASN A CA 1
ATOM 750 C C . ASN A 1 98 ? 2.073 7.611 16.334 1.00 87.00 98 ASN A C 1
ATOM 752 O O . ASN A 1 98 ? 0.953 7.785 16.804 1.00 87.00 98 ASN A O 1
ATOM 756 N N . PHE A 1 99 ? 3.131 7.399 17.126 1.00 87.38 99 PHE A N 1
ATOM 757 C CA . PHE A 1 99 ? 3.026 7.414 18.589 1.00 87.38 99 PHE A CA 1
ATOM 758 C C . PHE A 1 99 ? 2.692 8.798 19.139 1.00 87.38 99 PHE A C 1
ATOM 760 O O . PHE A 1 99 ? 1.850 8.902 20.030 1.00 87.38 99 PHE A O 1
ATOM 767 N N . ALA A 1 100 ? 3.291 9.858 18.590 1.00 89.19 100 ALA A N 1
ATOM 768 C CA . ALA A 1 100 ? 2.943 11.224 18.967 1.00 89.19 100 ALA A CA 1
ATOM 769 C C . ALA A 1 100 ? 1.450 11.507 18.713 1.00 89.19 100 ALA A C 1
ATOM 771 O O . ALA A 1 100 ? 0.755 12.004 19.601 1.00 89.19 100 ALA A O 1
ATOM 772 N N . LEU A 1 101 ? 0.932 11.110 17.546 1.00 87.88 101 LEU A N 1
ATOM 773 C CA . LEU A 1 101 ? -0.486 11.233 17.205 1.00 87.88 101 LEU A CA 1
ATOM 774 C C . LEU A 1 101 ? -1.389 10.376 18.094 1.00 87.88 101 LEU A C 1
ATOM 776 O O . LEU A 1 101 ? -2.483 10.818 18.418 1.00 87.88 101 LEU A O 1
ATOM 780 N N . ILE A 1 102 ? -0.960 9.189 18.524 1.00 87.62 102 ILE A N 1
ATOM 781 C CA . ILE A 1 102 ? -1.738 8.363 19.459 1.00 87.62 102 ILE A CA 1
ATOM 782 C C . ILE A 1 102 ? -1.795 9.020 20.839 1.00 87.62 102 ILE A C 1
ATOM 784 O O . ILE A 1 102 ? -2.879 9.133 21.405 1.00 87.62 102 ILE A O 1
ATOM 788 N N . PHE A 1 103 ? -0.668 9.483 21.383 1.00 89.50 103 PHE A N 1
ATOM 789 C CA . PHE A 1 103 ? -0.646 10.090 22.716 1.00 89.50 103 PHE A CA 1
ATOM 790 C C . PHE A 1 103 ? -1.413 11.409 22.777 1.00 89.50 103 PHE A C 1
ATOM 792 O O . PHE A 1 103 ? -2.091 11.674 23.768 1.00 89.50 103 PHE A O 1
ATOM 799 N N . VAL A 1 104 ? -1.343 12.216 21.718 1.00 89.88 104 VAL A N 1
ATOM 800 C CA . VAL A 1 104 ? -2.110 13.465 21.620 1.00 89.88 104 VAL A CA 1
ATOM 801 C C . VAL A 1 104 ? -3.569 13.186 21.246 1.00 89.88 104 VAL A C 1
ATOM 803 O O . VAL A 1 104 ? -4.487 13.772 21.817 1.00 89.88 104 VAL A O 1
ATOM 806 N N . GLY A 1 105 ? -3.802 12.274 20.305 1.00 85.62 105 GLY A N 1
ATOM 807 C CA . GLY A 1 105 ? -5.114 11.978 19.738 1.00 85.62 105 GLY A CA 1
ATOM 808 C C . GLY A 1 105 ? -6.024 11.181 20.665 1.00 85.62 105 GLY A C 1
ATOM 809 O O . GLY A 1 105 ? -7.208 11.492 20.738 1.00 85.62 105 GLY A O 1
ATOM 810 N N . ALA A 1 106 ? -5.506 10.208 21.418 1.00 86.50 106 ALA A N 1
ATOM 811 C CA . ALA A 1 106 ? -6.305 9.393 22.337 1.00 86.50 106 ALA A CA 1
ATOM 812 C C . ALA A 1 106 ? -7.139 10.228 23.337 1.00 86.50 106 ALA A C 1
ATOM 814 O O . ALA A 1 106 ? -8.362 10.061 23.352 1.00 86.50 106 ALA A O 1
ATOM 815 N N . PRO A 1 107 ? -6.561 11.180 24.102 1.00 84.25 107 PRO A N 1
ATOM 816 C CA . PRO A 1 107 ? -7.342 12.003 25.027 1.00 84.25 107 PRO A CA 1
ATOM 817 C C . PRO A 1 107 ? -8.288 12.982 24.312 1.00 84.25 107 PRO A C 1
ATOM 819 O O . PRO A 1 107 ? -9.353 13.309 24.840 1.00 84.25 107 PRO A O 1
ATOM 822 N N . LEU A 1 108 ? -7.933 13.461 23.112 1.00 82.38 108 LEU A N 1
ATOM 823 C CA . LEU A 1 108 ? -8.800 14.333 22.308 1.00 82.38 108 LEU A CA 1
ATOM 824 C C . LEU A 1 108 ? -10.039 13.584 21.807 1.00 82.38 108 LEU A C 1
ATOM 826 O O . LEU A 1 108 ? -11.153 14.104 21.898 1.00 82.38 108 LEU A O 1
ATOM 830 N N . ILE A 1 109 ? -9.851 12.358 21.318 1.00 83.75 109 ILE A N 1
ATOM 831 C CA . ILE A 1 109 ? -10.923 11.496 20.821 1.00 83.75 109 ILE A CA 1
ATOM 832 C C . ILE A 1 109 ? -11.857 11.112 21.971 1.00 83.75 109 ILE A C 1
ATOM 834 O O . ILE A 1 109 ? -13.070 11.218 21.817 1.00 83.75 109 ILE A O 1
ATOM 838 N N . GLU A 1 110 ? -11.330 10.741 23.140 1.00 84.62 110 GLU A N 1
ATOM 839 C CA . GLU A 1 110 ? -12.145 10.370 24.308 1.00 84.62 110 GLU A CA 1
ATOM 840 C C . GLU A 1 110 ? -13.080 11.504 24.765 1.00 84.62 110 GLU A C 1
ATOM 842 O O . GLU A 1 110 ? -14.264 11.275 25.020 1.00 84.62 110 GLU A O 1
ATOM 847 N N . ARG A 1 111 ? -12.593 12.753 24.774 1.00 81.81 111 ARG A N 1
ATOM 848 C CA . ARG A 1 111 ? -13.418 13.934 25.097 1.00 81.81 111 ARG A CA 1
ATOM 849 C C . ARG A 1 111 ? -14.457 14.262 24.025 1.00 81.81 111 ARG A C 1
ATOM 851 O O . ARG A 1 111 ? -15.502 14.832 24.324 1.00 81.81 111 ARG A O 1
ATOM 858 N N . THR A 1 112 ? -14.169 13.899 22.782 1.00 80.81 112 THR A N 1
ATOM 859 C CA . THR A 1 112 ? -14.929 14.300 21.594 1.00 80.81 112 THR A CA 1
ATOM 860 C C . THR A 1 112 ? -15.962 13.261 21.158 1.00 80.81 112 THR A C 1
ATOM 862 O O . THR A 1 112 ? -16.932 13.604 20.483 1.00 80.81 112 THR A O 1
ATOM 865 N N . GLN A 1 113 ? -15.816 12.003 21.583 1.00 76.38 113 GLN A N 1
ATOM 866 C CA . GLN A 1 113 ? -16.675 10.887 21.169 1.00 76.38 113 GLN A CA 1
ATOM 867 C C . GLN A 1 113 ? -18.173 11.118 21.413 1.00 76.38 113 GLN A C 1
ATOM 869 O O . GLN A 1 113 ? -18.990 10.601 20.657 1.00 76.38 113 GLN A O 1
ATOM 874 N N . LYS A 1 114 ? -18.545 11.902 22.433 1.00 79.50 114 LYS A N 1
ATOM 875 C CA . LYS A 1 114 ? -19.951 12.177 22.780 1.00 79.50 114 LYS A CA 1
ATOM 876 C C . LYS A 1 114 ? -20.567 13.352 22.009 1.00 79.50 114 LYS A C 1
ATOM 878 O O . LYS A 1 114 ? -21.764 13.587 22.137 1.00 79.50 114 LYS A O 1
ATOM 883 N N . ASN A 1 115 ? -19.780 14.099 21.230 1.00 86.75 115 ASN A N 1
ATOM 884 C CA . ASN A 1 115 ? -20.265 15.269 20.503 1.00 86.75 115 ASN A CA 1
ATOM 885 C C . ASN A 1 115 ? -20.759 14.881 19.099 1.00 86.75 115 ASN A C 1
ATOM 887 O O . ASN A 1 115 ? -19.971 14.533 18.216 1.00 86.75 115 ASN A O 1
ATOM 891 N N . THR A 1 116 ? -22.069 14.994 18.882 1.00 85.31 116 THR A N 1
ATOM 892 C CA . THR A 1 116 ? -22.741 14.668 17.614 1.00 85.31 116 THR A CA 1
ATOM 893 C C . THR A 1 116 ? -22.261 15.525 16.440 1.00 85.31 116 THR A C 1
ATOM 895 O O . THR A 1 116 ? -22.166 15.024 15.321 1.00 85.31 116 THR A O 1
ATOM 898 N N . CYS A 1 117 ? -21.879 16.783 16.683 1.00 88.69 117 CYS A N 1
ATOM 899 C CA . CYS A 1 117 ? -21.347 17.674 15.650 1.00 88.69 117 CYS A CA 1
ATOM 900 C C . CYS A 1 117 ? -20.025 17.142 15.070 1.00 88.69 117 CYS A C 1
ATOM 902 O O . CYS A 1 117 ? -19.826 17.126 13.857 1.00 88.69 117 CYS A O 1
ATOM 904 N N . ILE A 1 118 ? -19.136 16.623 15.922 1.00 87.12 118 ILE A N 1
ATOM 905 C CA . ILE A 1 118 ? -17.823 16.146 15.473 1.00 87.12 118 ILE A CA 1
ATOM 906 C C . ILE A 1 118 ? -17.942 14.797 14.757 1.00 87.12 118 ILE A C 1
ATOM 908 O O . ILE A 1 118 ? -17.270 14.578 13.750 1.00 87.12 118 ILE A O 1
ATOM 912 N N . GLN A 1 119 ? -18.855 13.926 15.195 1.00 86.12 119 GLN A N 1
ATOM 913 C CA . GLN A 1 119 ? -19.174 12.701 14.455 1.00 86.12 119 GLN A CA 1
ATOM 914 C C . GLN A 1 119 ? -19.703 13.006 13.046 1.00 86.12 119 GLN A C 1
ATOM 916 O O . GLN A 1 119 ? -19.293 12.357 12.083 1.00 86.12 119 GLN A O 1
ATOM 921 N N . PHE A 1 120 ? -20.558 14.023 12.905 1.00 90.81 120 PHE A N 1
ATOM 922 C CA . PHE A 1 120 ? -21.060 14.454 11.601 1.00 90.81 120 PHE A CA 1
ATOM 923 C C . PHE A 1 120 ? -19.933 14.962 10.687 1.00 90.81 120 PHE A C 1
ATOM 925 O O . PHE A 1 120 ? -19.836 14.540 9.534 1.00 90.81 120 PHE A O 1
ATOM 932 N N . ILE A 1 121 ? -19.027 15.796 11.210 1.00 91.94 121 ILE A N 1
ATOM 933 C CA . ILE A 1 121 ? -17.857 16.277 10.457 1.00 91.94 121 ILE A CA 1
ATOM 934 C C . ILE A 1 121 ? -16.961 15.106 10.027 1.00 91.94 121 ILE A C 1
ATOM 936 O O . ILE A 1 121 ? -16.562 15.036 8.865 1.00 91.94 121 ILE A O 1
ATOM 940 N N . LEU A 1 122 ? -16.680 14.151 10.918 1.00 88.44 122 LEU A N 1
ATOM 941 C CA . LEU A 1 122 ? -15.895 12.959 10.578 1.00 88.44 122 LEU A CA 1
ATOM 942 C C . LEU A 1 122 ? -16.581 12.116 9.495 1.00 88.44 122 LEU A C 1
ATOM 944 O O . LEU A 1 122 ? -15.908 11.640 8.582 1.00 88.44 122 LEU A O 1
ATOM 948 N N . SER A 1 123 ? -17.912 11.995 9.530 1.00 89.88 123 SER A N 1
ATOM 949 C CA . SER A 1 123 ? -18.675 11.333 8.467 1.00 89.88 123 SER A CA 1
ATOM 950 C C . SER A 1 123 ? -18.497 12.038 7.118 1.00 89.88 123 SER A C 1
ATOM 952 O O . SER A 1 123 ? -18.277 11.368 6.107 1.00 89.88 123 SER A O 1
ATOM 954 N N . LEU A 1 124 ? -18.527 13.373 7.080 1.00 93.50 124 LEU A N 1
ATOM 955 C CA . LEU A 1 124 ? -18.270 14.140 5.853 1.00 93.50 124 LEU A CA 1
ATOM 956 C C . LEU A 1 124 ? -16.845 13.931 5.331 1.00 93.50 124 LEU A C 1
ATOM 958 O O . LEU A 1 124 ? -16.650 13.763 4.127 1.00 93.50 124 LEU A O 1
ATOM 962 N N . VAL A 1 125 ? -15.854 13.870 6.224 1.00 94.06 125 VAL A N 1
ATOM 963 C CA . VAL A 1 125 ? -14.472 13.545 5.844 1.00 94.06 125 VAL A CA 1
ATOM 964 C C . VAL A 1 125 ? -14.400 12.139 5.242 1.00 94.06 125 VAL A C 1
ATOM 966 O O . VAL A 1 125 ? -13.812 11.976 4.174 1.00 94.06 125 VAL A O 1
ATOM 969 N N . THR A 1 126 ? -15.045 11.133 5.846 1.00 92.19 126 THR A N 1
ATOM 970 C CA . THR A 1 126 ? -15.071 9.775 5.267 1.00 92.19 126 THR A CA 1
ATOM 971 C C . THR A 1 126 ? -15.755 9.738 3.901 1.00 92.19 126 THR A C 1
ATOM 973 O O . THR A 1 126 ? -15.251 9.080 2.993 1.00 92.19 126 THR A O 1
ATOM 976 N N . ALA A 1 127 ? -16.838 10.499 3.709 1.00 93.12 127 ALA A N 1
ATOM 977 C CA . ALA A 1 127 ? -17.514 10.610 2.419 1.00 93.12 127 ALA A CA 1
ATOM 978 C C . ALA A 1 127 ? -16.613 11.260 1.353 1.00 93.12 127 ALA A C 1
ATOM 980 O O . ALA A 1 127 ? -16.544 10.773 0.224 1.00 93.12 127 ALA A O 1
ATOM 981 N N . SER A 1 128 ? -15.865 12.304 1.723 1.00 94.94 128 SER A N 1
ATOM 982 C CA . SER A 1 128 ? -14.877 12.947 0.849 1.00 94.94 128 SER A CA 1
ATOM 983 C C . SER A 1 128 ? -13.772 11.975 0.425 1.00 94.94 128 SER A C 1
ATOM 985 O O . SER A 1 128 ? -13.481 11.844 -0.764 1.00 94.94 128 SER A O 1
ATOM 987 N N . VAL A 1 129 ? -13.216 11.209 1.371 1.00 97.12 129 VAL A N 1
ATOM 988 C CA . VAL A 1 129 ? -12.176 10.207 1.079 1.00 97.12 129 VAL A CA 1
ATOM 989 C C . VAL A 1 129 ? -12.697 9.117 0.139 1.00 97.12 129 VAL A C 1
ATOM 991 O O . VAL A 1 129 ? -11.996 8.749 -0.803 1.00 97.12 129 VAL A O 1
ATOM 994 N N . VAL A 1 130 ? -13.931 8.636 0.328 1.00 95.69 130 VAL A N 1
ATOM 995 C CA . VAL A 1 130 ? -14.557 7.683 -0.608 1.00 95.69 130 VAL A CA 1
ATOM 996 C C . VAL A 1 130 ? -14.675 8.292 -2.009 1.00 95.69 130 VAL A C 1
ATOM 998 O O . VAL A 1 130 ? -14.339 7.623 -2.987 1.00 95.69 130 VAL A O 1
ATOM 1001 N N . GLY A 1 131 ? -15.061 9.566 -2.120 1.00 94.12 131 GLY A N 1
ATOM 1002 C CA . GLY A 1 131 ? -15.076 10.288 -3.395 1.00 94.12 131 GLY A CA 1
ATOM 1003 C C . GLY A 1 131 ? -13.700 10.350 -4.069 1.00 94.12 131 GLY A C 1
ATOM 1004 O O . GLY A 1 131 ? -13.584 10.075 -5.263 1.00 94.12 131 GLY A O 1
ATOM 1005 N N . VAL A 1 132 ? -12.638 10.627 -3.305 1.00 96.44 132 VAL A N 1
ATOM 1006 C CA . VAL A 1 132 ? -11.254 10.635 -3.813 1.00 96.44 132 VAL A CA 1
ATOM 1007 C C . VAL A 1 132 ? -10.827 9.249 -4.304 1.00 96.44 132 VAL A C 1
ATOM 1009 O O . VAL A 1 132 ? -10.221 9.141 -5.370 1.00 96.44 132 VAL A O 1
ATOM 1012 N N . ILE A 1 133 ? -11.174 8.183 -3.577 1.00 91.56 133 ILE A N 1
ATOM 1013 C CA . ILE A 1 133 ? -10.874 6.802 -3.987 1.00 91.56 133 ILE A CA 1
ATOM 1014 C C . ILE A 1 133 ? -11.568 6.470 -5.312 1.00 91.56 133 ILE A C 1
ATOM 1016 O O . ILE A 1 133 ? -10.936 5.906 -6.205 1.00 91.56 133 ILE A O 1
ATOM 1020 N N . VAL A 1 134 ? -12.837 6.857 -5.472 1.00 93.06 134 VAL A N 1
ATOM 1021 C CA . VAL A 1 134 ? -13.574 6.674 -6.732 1.00 93.06 134 VAL A CA 1
ATOM 1022 C C . VAL A 1 134 ? -12.918 7.463 -7.868 1.00 93.06 134 VAL A C 1
ATOM 1024 O O . VAL A 1 134 ? -12.747 6.923 -8.958 1.00 93.06 134 VAL A O 1
ATOM 1027 N N . ASN A 1 135 ? -12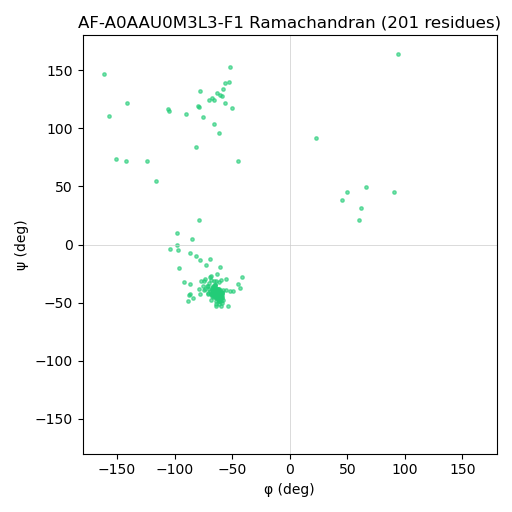.476 8.698 -7.619 1.00 92.75 135 ASN A N 1
ATOM 1028 C CA . ASN A 1 135 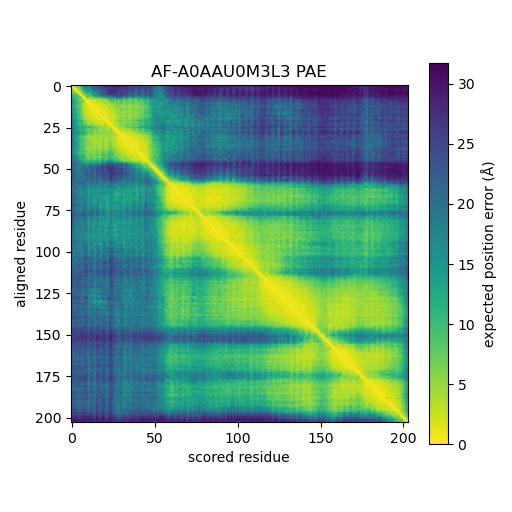? -11.768 9.493 -8.621 1.00 92.75 135 ASN A CA 1
ATOM 1029 C C . ASN A 1 135 ? -10.454 8.830 -9.076 1.00 92.75 135 ASN A C 1
ATOM 1031 O O . ASN A 1 135 ? -10.206 8.715 -10.275 1.00 92.75 135 ASN A O 1
ATOM 1035 N N . LEU A 1 136 ? -9.635 8.339 -8.139 1.00 91.75 136 LEU A N 1
ATOM 1036 C CA . LEU A 1 136 ? -8.405 7.605 -8.467 1.00 91.75 136 LEU A CA 1
ATOM 1037 C C . LEU A 1 136 ? -8.701 6.302 -9.221 1.00 91.75 136 LEU A C 1
ATOM 1039 O O . LEU A 1 136 ? -7.983 5.963 -10.162 1.00 91.75 136 LEU A O 1
ATOM 1043 N N . ALA A 1 137 ? -9.766 5.589 -8.847 1.00 88.50 137 ALA A N 1
ATOM 1044 C CA . ALA A 1 137 ? -10.197 4.388 -9.553 1.00 88.50 137 ALA A CA 1
ATOM 1045 C C . ALA A 1 137 ? -10.601 4.699 -11.004 1.00 88.50 137 ALA A C 1
ATOM 1047 O O . ALA A 1 137 ? -10.189 3.983 -11.915 1.00 88.50 137 ALA A O 1
ATOM 1048 N N . CYS A 1 138 ? -11.338 5.790 -11.237 1.00 89.31 138 CYS A N 1
ATOM 1049 C CA . CYS A 1 138 ? -11.677 6.258 -12.581 1.00 89.31 138 CYS A CA 1
ATOM 1050 C C . CYS A 1 138 ? -10.430 6.670 -13.372 1.00 89.31 138 CYS A C 1
ATOM 1052 O O . CYS A 1 138 ? -10.296 6.286 -14.530 1.00 89.31 138 CYS A O 1
ATOM 1054 N N . TYR A 1 139 ? -9.499 7.395 -12.748 1.00 88.69 139 TYR A N 1
ATOM 1055 C CA . TYR A 1 139 ? -8.242 7.802 -13.379 1.00 88.69 139 TYR A CA 1
ATOM 1056 C C . TYR A 1 139 ? -7.432 6.592 -13.872 1.00 88.69 139 TYR A C 1
ATOM 1058 O O . TYR A 1 139 ? -7.024 6.540 -15.033 1.00 88.69 139 TYR A O 1
ATOM 1066 N N . LEU A 1 140 ? -7.272 5.575 -13.021 1.00 87.62 140 LEU A N 1
ATOM 1067 C CA . LEU A 1 140 ? -6.623 4.314 -13.390 1.00 87.62 140 LEU A CA 1
ATOM 1068 C C . LEU A 1 140 ? -7.416 3.559 -14.465 1.00 87.62 140 LEU A C 1
ATOM 1070 O O . LEU A 1 140 ? -6.832 3.055 -15.421 1.00 87.62 140 LEU A O 1
ATOM 1074 N N . GLY A 1 141 ? -8.745 3.513 -14.339 1.00 86.50 141 GLY A N 1
ATOM 1075 C CA . GLY A 1 141 ? -9.635 2.867 -15.303 1.00 86.50 141 GLY A CA 1
ATOM 1076 C C . GLY A 1 141 ? -9.522 3.460 -16.707 1.00 86.50 141 GLY A C 1
ATOM 1077 O O . GLY A 1 141 ? -9.441 2.714 -17.679 1.00 86.50 141 GLY A O 1
ATOM 1078 N N . ILE A 1 142 ? -9.434 4.787 -16.820 1.00 85.38 142 ILE A N 1
ATOM 1079 C CA . ILE A 1 142 ? -9.215 5.479 -18.097 1.00 85.38 142 ILE A CA 1
ATOM 1080 C C . ILE A 1 142 ? -7.861 5.085 -18.693 1.00 85.38 142 ILE A C 1
ATOM 1082 O O . ILE A 1 142 ? -7.804 4.768 -19.878 1.00 85.38 142 ILE A O 1
ATOM 1086 N N . GLY A 1 143 ? -6.796 5.033 -17.885 1.00 84.00 143 GLY A N 1
ATOM 1087 C CA . GLY A 1 143 ? -5.476 4.587 -18.350 1.00 84.00 143 GLY A CA 1
ATOM 1088 C C . GLY A 1 143 ? -5.467 3.150 -18.887 1.00 84.00 143 GLY A C 1
ATOM 1089 O O . GLY A 1 143 ? -4.715 2.843 -19.806 1.00 84.00 143 GLY A O 1
ATOM 1090 N N . ILE A 1 144 ? -6.333 2.280 -18.357 1.00 85.12 144 ILE A N 1
ATOM 1091 C CA . ILE A 1 144 ? -6.490 0.893 -18.823 1.00 85.12 144 ILE A CA 1
ATOM 1092 C C . ILE A 1 144 ? -7.333 0.821 -20.107 1.00 85.12 144 ILE A C 1
ATOM 1094 O O . ILE A 1 144 ? -7.041 0.016 -20.988 1.00 85.12 144 ILE A O 1
ATOM 1098 N N . LEU A 1 145 ? -8.383 1.640 -20.220 1.00 83.69 145 LEU A N 1
ATOM 1099 C CA . LEU A 1 145 ? -9.297 1.639 -21.369 1.00 83.69 145 LEU A CA 1
ATOM 1100 C C . LEU A 1 145 ? -8.715 2.341 -22.604 1.00 83.69 145 LEU A C 1
ATOM 1102 O O . LEU A 1 145 ? -9.031 1.944 -23.726 1.00 83.69 145 LEU A O 1
ATOM 1106 N N . PHE A 1 146 ? -7.875 3.358 -22.395 1.00 84.12 146 PHE A N 1
ATOM 1107 C CA . PHE A 1 146 ? -7.294 4.210 -23.435 1.00 84.12 146 PHE A CA 1
ATOM 1108 C C . PHE A 1 146 ? -5.758 4.217 -23.365 1.00 84.12 146 PHE A C 1
ATOM 1110 O O . PHE A 1 146 ? -5.157 5.230 -22.992 1.00 84.12 146 PHE A O 1
ATOM 1117 N N . PRO A 1 147 ? -5.085 3.118 -23.748 1.00 76.44 147 PRO A N 1
ATOM 1118 C CA . PRO A 1 147 ? -3.627 3.023 -23.662 1.00 76.44 147 PRO A CA 1
ATOM 1119 C C . PRO A 1 147 ? -2.889 4.041 -24.550 1.00 76.44 147 PRO A C 1
ATOM 1121 O O . PRO A 1 147 ? -1.765 4.422 -24.237 1.00 76.44 147 PRO A O 1
ATOM 1124 N N . SER A 1 148 ? -3.514 4.522 -25.632 1.00 73.75 148 SER A N 1
ATOM 1125 C CA . SER A 1 148 ? -2.965 5.546 -26.537 1.00 73.75 148 SER A CA 1
ATOM 1126 C C . SER A 1 148 ? -3.461 6.973 -26.249 1.00 73.75 148 SER A C 1
ATOM 1128 O O . SER A 1 148 ? -3.221 7.879 -27.046 1.00 73.75 148 SER A O 1
ATOM 1130 N N . GLY A 1 149 ? -4.153 7.184 -25.125 1.00 71.38 149 GLY A N 1
ATOM 1131 C CA . GLY A 1 149 ? -4.723 8.474 -24.734 1.00 71.38 149 GLY A CA 1
ATOM 1132 C C . GLY A 1 149 ? -6.186 8.671 -25.149 1.00 71.38 149 GLY A C 1
ATOM 1133 O O . GLY A 1 149 ? -6.735 7.958 -25.986 1.00 71.38 149 GLY A O 1
ATOM 1134 N N . VAL A 1 150 ? -6.829 9.670 -24.536 1.00 73.06 150 VAL A N 1
ATOM 1135 C CA . VAL A 1 150 ? -8.279 9.964 -24.632 1.00 73.06 150 VAL A CA 1
ATOM 1136 C C . VAL A 1 150 ? -8.680 10.690 -25.930 1.00 73.06 150 VAL A C 1
ATOM 1138 O O . VAL A 1 150 ? -9.711 11.353 -26.001 1.00 73.06 150 VAL A O 1
ATOM 1141 N N . SER A 1 151 ? -7.851 10.603 -26.967 1.00 65.31 151 SER A N 1
ATOM 1142 C CA . SER A 1 151 ? -7.939 11.420 -28.181 1.00 65.31 151 SER A CA 1
ATOM 1143 C C . SER A 1 151 ? -9.024 1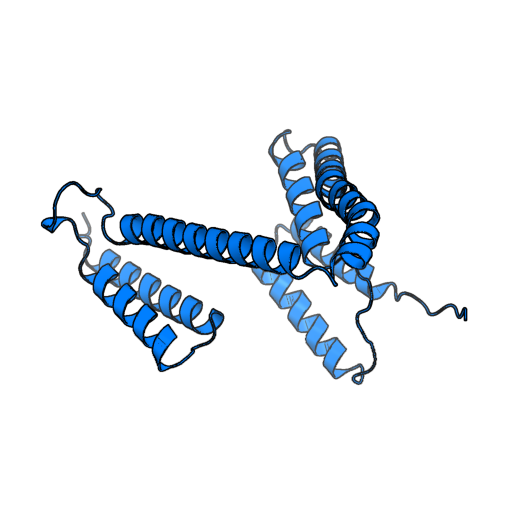0.971 -29.172 1.00 65.31 151 SER A C 1
ATOM 1145 O O . SER A 1 151 ? -9.362 11.741 -30.068 1.00 65.31 151 SER A O 1
ATOM 1147 N N . SER A 1 152 ? -9.612 9.773 -29.028 1.00 65.38 152 SER A N 1
ATOM 1148 C CA . SER A 1 152 ? -10.739 9.320 -29.864 1.00 65.38 152 SER A CA 1
ATOM 1149 C C . SER A 1 152 ? -11.523 8.154 -29.245 1.00 65.38 152 SER A C 1
ATOM 1151 O O . SER A 1 152 ? -10.942 7.264 -28.628 1.00 65.38 152 SER A O 1
ATOM 1153 N N . TRP A 1 153 ? 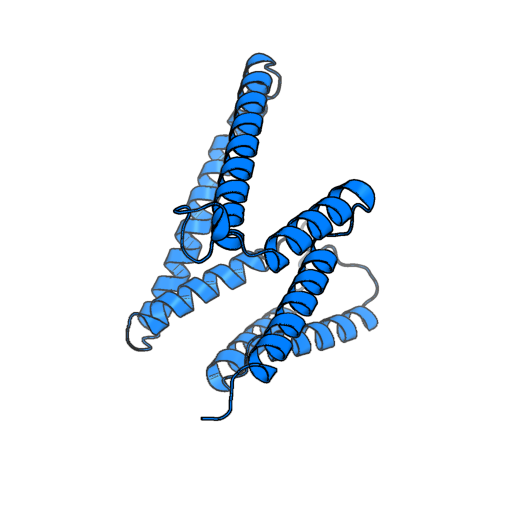-12.840 8.097 -29.486 1.00 66.25 153 TRP A N 1
ATOM 1154 C CA . TRP A 1 153 ? -13.718 6.969 -29.116 1.00 66.25 153 TRP A CA 1
ATOM 1155 C C . TRP A 1 153 ? -13.320 5.641 -29.785 1.00 66.25 153 TRP A C 1
ATOM 1157 O O . TRP A 1 153 ? -13.682 4.575 -29.299 1.00 66.25 153 TRP A O 1
ATOM 1167 N N . TYR A 1 154 ? -12.544 5.692 -30.873 1.00 62.06 154 TYR A N 1
ATOM 1168 C CA . TYR A 1 154 ? -11.991 4.506 -31.539 1.00 62.06 154 TYR A CA 1
ATOM 1169 C C . TYR A 1 154 ? -10.724 3.948 -30.871 1.00 62.06 154 TYR A C 1
ATOM 1171 O O . TYR A 1 154 ? -10.298 2.850 -31.216 1.00 62.06 154 TYR A O 1
ATOM 1179 N N . ALA A 1 155 ? -10.126 4.668 -29.916 1.00 64.81 155 ALA A N 1
ATOM 1180 C CA . ALA A 1 155 ? -8.930 4.231 -29.190 1.00 64.81 155 ALA A CA 1
ATOM 1181 C C . ALA A 1 155 ? -9.241 3.333 -27.974 1.00 64.81 155 ALA A C 1
ATOM 1183 O O . ALA A 1 155 ? -8.337 2.986 -27.215 1.00 64.81 155 ALA A O 1
ATOM 1184 N N . ILE A 1 156 ? -10.514 2.976 -27.769 1.00 75.12 156 ILE A N 1
ATOM 1185 C CA . ILE A 1 156 ? -10.937 2.081 -26.690 1.00 75.12 156 ILE A CA 1
ATOM 1186 C C . ILE A 1 156 ? -10.438 0.670 -27.004 1.00 75.12 156 ILE A C 1
ATOM 1188 O O . ILE A 1 156 ? -10.793 0.118 -28.045 1.00 75.12 156 ILE A O 1
ATOM 1192 N N . GLU A 1 157 ? -9.687 0.043 -26.094 1.00 79.56 157 GLU A N 1
ATOM 1193 C CA . GLU A 1 157 ? -9.406 -1.392 -26.207 1.00 79.56 157 GLU A CA 1
ATOM 1194 C C . GLU A 1 157 ? -10.653 -2.210 -25.802 1.00 79.56 157 GLU A C 1
ATOM 1196 O O . GLU A 1 157 ? -10.990 -2.290 -24.613 1.00 79.56 157 GLU A O 1
ATOM 1201 N N . PRO A 1 158 ? -11.346 -2.881 -26.747 1.00 81.31 158 PRO A N 1
ATOM 1202 C CA . PRO A 1 158 ? -12.600 -3.578 -26.449 1.00 81.31 158 PRO A CA 1
ATOM 1203 C C . PRO A 1 158 ? -12.394 -4.757 -25.490 1.00 81.31 158 PRO A C 1
ATOM 1205 O O . PRO A 1 158 ? -13.253 -5.056 -24.663 1.00 81.31 158 PRO A O 1
ATOM 1208 N N . MET A 1 159 ? -11.225 -5.398 -25.555 1.00 82.06 159 MET A N 1
ATOM 1209 C CA . MET A 1 159 ? -10.864 -6.529 -24.701 1.00 82.06 159 MET A CA 1
ATOM 1210 C C . MET A 1 159 ? -10.711 -6.117 -23.226 1.00 82.06 159 MET A C 1
ATOM 1212 O O . MET A 1 159 ? -11.101 -6.866 -22.326 1.00 82.06 159 MET A O 1
ATOM 1216 N N . ALA A 1 160 ? -10.178 -4.916 -22.979 1.00 83.44 160 ALA A N 1
ATOM 1217 C CA . ALA A 1 160 ? -10.059 -4.345 -21.642 1.00 83.44 160 ALA A CA 1
ATOM 1218 C C . ALA A 1 160 ? -11.434 -3.937 -21.096 1.00 83.44 160 ALA A C 1
ATOM 1220 O O . ALA A 1 160 ? -11.760 -4.253 -19.951 1.00 83.44 160 ALA A O 1
ATOM 1221 N N . LEU A 1 161 ? -12.274 -3.316 -21.930 1.00 86.44 161 LEU A N 1
ATOM 1222 C CA . LEU A 1 161 ? -13.621 -2.893 -21.546 1.00 86.44 161 LEU A CA 1
ATOM 1223 C C . LEU A 1 161 ? -14.507 -4.075 -21.123 1.00 86.44 161 LEU A C 1
ATOM 1225 O O . LEU A 1 161 ? -15.147 -4.017 -20.070 1.00 86.44 161 LEU A O 1
ATOM 1229 N N . VAL A 1 162 ? -14.492 -5.174 -21.886 1.00 89.06 162 VAL A N 1
ATOM 1230 C CA . VAL A 1 162 ? -15.226 -6.403 -21.534 1.00 89.06 162 VAL A CA 1
ATOM 1231 C C . VAL A 1 162 ? -14.749 -6.964 -20.192 1.00 89.06 162 VAL A C 1
ATOM 1233 O O . VAL A 1 162 ? -15.575 -7.329 -19.355 1.00 89.06 162 VAL A O 1
ATOM 1236 N N . TRP A 1 163 ? -13.435 -6.992 -19.946 1.00 88.81 163 TRP A N 1
ATOM 1237 C CA . TRP A 1 163 ? -12.894 -7.522 -18.693 1.00 88.81 163 TRP A CA 1
ATOM 1238 C C . TRP A 1 163 ? -13.208 -6.642 -17.481 1.00 88.81 163 TRP A C 1
ATOM 1240 O O . TRP A 1 163 ? -13.551 -7.162 -16.418 1.00 88.81 163 TRP A O 1
ATOM 1250 N N . VAL A 1 164 ? -13.145 -5.315 -17.631 1.00 88.06 164 VAL A N 1
ATOM 1251 C CA . VAL A 1 164 ? -13.524 -4.369 -16.570 1.00 88.06 164 VAL A CA 1
ATOM 1252 C C . VAL A 1 164 ? -14.988 -4.572 -16.186 1.00 88.06 164 VAL A C 1
ATOM 1254 O O . VAL A 1 164 ? -15.279 -4.744 -15.003 1.00 88.06 164 VAL A O 1
ATOM 1257 N N . LEU A 1 165 ? -15.897 -4.635 -17.165 1.00 89.81 165 LEU A N 1
ATOM 1258 C CA . LEU A 1 165 ? -17.322 -4.880 -16.917 1.00 89.81 165 LEU A CA 1
ATOM 1259 C C . LEU A 1 165 ? -17.568 -6.247 -16.270 1.00 89.81 165 LEU A C 1
ATOM 1261 O O . LEU A 1 165 ? -18.352 -6.349 -15.324 1.00 89.81 165 LEU A O 1
ATOM 1265 N N . PHE A 1 166 ? -16.869 -7.285 -16.733 1.00 89.62 166 PHE A N 1
ATOM 1266 C CA . PHE A 1 166 ? -16.950 -8.621 -16.152 1.00 89.62 166 PHE A CA 1
ATOM 1267 C C . PHE A 1 166 ? -16.492 -8.627 -14.686 1.00 89.62 166 PHE A C 1
ATOM 1269 O O . PHE A 1 166 ? -17.218 -9.099 -13.813 1.00 89.62 166 PHE A O 1
ATOM 1276 N N . SER A 1 167 ? -15.338 -8.029 -14.384 1.00 85.88 167 SER A N 1
ATOM 1277 C CA . SER A 1 167 ? -14.810 -7.921 -13.019 1.00 85.88 167 SER A CA 1
ATOM 1278 C C . SER A 1 167 ? -15.754 -7.140 -12.096 1.00 85.88 167 SER A C 1
ATOM 1280 O O . SER A 1 167 ? -16.050 -7.581 -10.981 1.00 85.88 167 SER A O 1
ATOM 1282 N N . LEU A 1 168 ? -16.311 -6.029 -12.588 1.00 88.50 168 LEU A N 1
ATOM 1283 C CA . LEU A 1 168 ? -17.289 -5.219 -11.860 1.00 88.50 168 LEU A CA 1
ATOM 1284 C C . LEU A 1 168 ? -18.556 -6.028 -11.536 1.00 88.50 168 LEU A C 1
ATOM 1286 O O . LEU A 1 168 ? -19.057 -5.998 -10.410 1.00 88.50 168 LEU A O 1
ATOM 1290 N N . PHE A 1 169 ? -19.045 -6.807 -12.502 1.00 90.06 169 PHE A N 1
ATOM 1291 C CA . PHE A 1 169 ? -20.201 -7.682 -12.325 1.00 90.06 169 PHE A CA 1
ATOM 1292 C C . PHE A 1 169 ? -19.940 -8.794 -11.298 1.00 90.06 169 PHE A C 1
ATOM 1294 O O . PHE A 1 169 ? -20.791 -9.059 -10.442 1.00 90.06 169 PHE A O 1
ATOM 1301 N N . LEU A 1 170 ? -18.757 -9.417 -11.330 1.00 88.00 170 LEU A N 1
ATOM 1302 C CA . LEU A 1 170 ? -18.357 -10.433 -10.351 1.00 88.00 170 LEU A CA 1
ATOM 1303 C C . LEU A 1 170 ? -18.267 -9.856 -8.930 1.00 88.00 170 LEU A C 1
ATOM 1305 O O . LEU A 1 170 ? -18.676 -10.518 -7.971 1.00 88.00 170 LEU A O 1
ATOM 1309 N N . LEU A 1 171 ? -17.773 -8.625 -8.788 1.00 86.50 171 LEU A N 1
ATOM 1310 C CA . LEU A 1 171 ? -17.710 -7.925 -7.505 1.00 86.50 171 LEU A CA 1
ATOM 1311 C C . LEU A 1 171 ? -19.103 -7.647 -6.937 1.00 86.50 171 LEU A C 1
ATOM 1313 O O . LEU A 1 171 ? -19.383 -8.028 -5.797 1.00 86.50 171 LEU A O 1
ATOM 1317 N N . PHE A 1 172 ? -19.985 -7.028 -7.726 1.00 86.75 172 PHE A N 1
ATOM 1318 C CA . PHE A 1 172 ? -21.304 -6.615 -7.242 1.00 86.75 172 PHE A CA 1
ATOM 1319 C C . PHE A 1 172 ? -22.249 -7.791 -6.991 1.00 86.75 172 PHE A C 1
ATOM 1321 O O . PHE A 1 172 ? -22.944 -7.805 -5.974 1.00 86.75 172 PHE A O 1
ATOM 1328 N N . LYS A 1 173 ? -22.276 -8.789 -7.884 1.00 85.25 173 LYS A N 1
ATOM 1329 C CA . LYS A 1 173 ? -23.240 -9.895 -7.790 1.00 85.25 173 LYS A CA 1
ATOM 1330 C C . LYS A 1 173 ? -22.753 -11.040 -6.907 1.00 85.25 173 LYS A C 1
ATOM 1332 O O . LYS A 1 173 ? -23.530 -11.575 -6.123 1.00 85.25 173 LYS A O 1
ATOM 1337 N N . TYR A 1 174 ? -21.483 -11.420 -7.032 1.00 81.06 174 TYR A N 1
ATOM 1338 C CA . TYR A 1 174 ? -20.954 -12.632 -6.400 1.00 81.06 174 TYR A CA 1
ATOM 1339 C C . TYR A 1 174 ? -20.100 -12.359 -5.156 1.00 81.06 174 TYR A C 1
ATOM 1341 O O . TYR A 1 174 ? -19.683 -13.318 -4.507 1.00 81.06 174 TYR A O 1
ATOM 1349 N N . LYS A 1 175 ? -19.843 -11.084 -4.808 1.00 81.50 175 LYS A N 1
ATOM 1350 C CA . LYS A 1 175 ? -19.025 -10.670 -3.646 1.00 81.50 175 LYS A CA 1
ATOM 1351 C C . LYS A 1 175 ? -17.726 -11.475 -3.531 1.00 81.50 175 LYS A C 1
ATOM 1353 O O . LYS A 1 175 ? -17.313 -11.883 -2.444 1.00 81.50 175 LYS A O 1
ATOM 1358 N N . ILE A 1 176 ? -17.109 -11.765 -4.676 1.00 83.25 176 ILE A N 1
ATOM 1359 C CA . ILE A 1 176 ? -15.909 -12.595 -4.733 1.00 83.25 176 ILE A CA 1
ATOM 1360 C C . ILE A 1 176 ? -14.796 -11.866 -3.976 1.00 83.25 176 ILE A C 1
ATOM 1362 O O . ILE A 1 176 ? -14.556 -10.683 -4.198 1.00 83.25 176 ILE A O 1
ATOM 1366 N N . GLY A 1 177 ? -14.118 -12.572 -3.066 1.00 81.62 177 GLY A N 1
ATOM 1367 C CA . GLY A 1 177 ? -13.014 -11.996 -2.300 1.00 81.62 177 GLY A CA 1
ATOM 1368 C C . GLY A 1 177 ? -11.929 -11.433 -3.222 1.00 81.62 177 GLY A C 1
ATOM 1369 O O . GLY A 1 177 ? -11.573 -12.073 -4.214 1.00 81.62 177 GLY A O 1
ATOM 1370 N N . MET A 1 178 ? -11.381 -10.263 -2.872 1.00 84.06 178 MET A N 1
ATOM 1371 C CA . MET A 1 178 ? -10.432 -9.514 -3.714 1.00 84.06 178 MET A CA 1
ATOM 1372 C C . MET A 1 178 ? -9.290 -10.386 -4.248 1.00 84.06 178 MET A C 1
ATOM 1374 O O . MET A 1 178 ? -8.926 -10.292 -5.414 1.00 84.06 178 MET A O 1
ATOM 1378 N N . LEU A 1 179 ? -8.769 -11.296 -3.418 1.00 81.88 179 LEU A N 1
ATOM 1379 C CA . LEU A 1 179 ? -7.654 -12.167 -3.785 1.00 81.88 179 LEU A CA 1
ATOM 1380 C C . LEU A 1 179 ? -7.985 -13.097 -4.968 1.00 81.88 179 LEU A C 1
ATOM 1382 O O . LEU A 1 179 ? -7.151 -13.295 -5.847 1.00 81.88 179 LEU A O 1
ATOM 1386 N N . LYS A 1 180 ? -9.218 -13.619 -5.041 1.00 82.75 180 LYS A N 1
ATOM 1387 C CA . LYS A 1 180 ? -9.666 -14.465 -6.161 1.00 82.75 180 LYS A CA 1
ATOM 1388 C C . LYS A 1 180 ? -9.819 -13.657 -7.451 1.00 82.75 180 LYS A C 1
ATOM 1390 O O . LYS A 1 180 ? -9.464 -14.150 -8.514 1.00 82.75 180 LYS A O 1
ATOM 1395 N N . LEU A 1 181 ? -10.308 -12.419 -7.361 1.00 85.81 181 LEU A N 1
ATOM 1396 C CA . LEU A 1 181 ? -10.443 -11.522 -8.516 1.00 85.81 181 LEU A CA 1
ATOM 1397 C C . LEU A 1 181 ? -9.094 -11.086 -9.081 1.00 85.81 181 LEU A C 1
ATOM 1399 O O . LEU A 1 181 ? -8.937 -11.021 -10.301 1.00 85.81 181 LEU A O 1
ATOM 1403 N N . ILE A 1 182 ? -8.120 -10.831 -8.206 1.00 86.56 182 ILE A N 1
ATOM 1404 C CA . ILE A 1 182 ? -6.745 -10.525 -8.610 1.00 86.56 182 ILE A CA 1
ATOM 1405 C C . ILE A 1 182 ? -6.144 -11.726 -9.347 1.00 86.56 182 ILE A C 1
ATOM 1407 O O . ILE A 1 182 ? -5.622 -11.556 -10.444 1.00 86.56 182 ILE A O 1
ATOM 1411 N N . LEU A 1 183 ? -6.284 -12.943 -8.805 1.00 89.38 183 LEU A N 1
ATOM 1412 C CA . LEU A 1 183 ? -5.809 -14.164 -9.470 1.00 89.38 183 LEU A CA 1
ATOM 1413 C C . LEU A 1 183 ? -6.480 -14.390 -10.831 1.00 89.38 183 LEU A C 1
ATOM 1415 O O . LEU A 1 183 ? -5.799 -14.719 -11.799 1.00 89.38 183 LEU A O 1
ATOM 1419 N N . LEU A 1 184 ? -7.794 -14.172 -10.923 1.00 88.75 184 LEU A N 1
ATOM 1420 C CA . LEU A 1 184 ? -8.536 -14.302 -12.178 1.00 88.75 184 LEU A CA 1
ATOM 1421 C C . LEU A 1 184 ? -8.060 -13.282 -13.223 1.00 88.75 184 LEU A C 1
ATOM 1423 O O . LEU A 1 184 ? -7.849 -13.628 -14.383 1.00 88.75 184 LEU A O 1
ATOM 1427 N N . SER A 1 185 ? -7.860 -12.031 -12.802 1.00 86.69 185 SER A N 1
ATOM 1428 C CA . SER A 1 185 ? -7.387 -10.950 -13.674 1.00 86.69 185 SER A CA 1
ATOM 1429 C C . SER A 1 185 ? -5.955 -11.184 -14.144 1.00 86.69 185 SER A C 1
ATOM 1431 O O . SER A 1 185 ? -5.640 -10.915 -15.300 1.00 86.69 185 SER A O 1
ATOM 1433 N N . LEU A 1 186 ? -5.104 -11.744 -13.283 1.00 89.12 186 LEU A N 1
ATOM 1434 C CA . LEU A 1 186 ? -3.738 -12.128 -13.631 1.00 89.12 186 LEU A CA 1
ATOM 1435 C C . LEU A 1 186 ? -3.725 -13.274 -14.649 1.00 89.12 186 LEU A C 1
ATOM 1437 O O . LEU A 1 186 ? -3.010 -13.192 -15.646 1.00 89.12 186 LEU A O 1
ATOM 1441 N N . ALA A 1 187 ? -4.553 -14.304 -14.447 1.00 89.06 187 ALA A N 1
ATOM 1442 C CA . ALA A 1 187 ? -4.690 -15.405 -15.398 1.00 89.06 187 ALA A CA 1
ATOM 1443 C C . ALA A 1 187 ? -5.172 -14.910 -16.771 1.00 89.06 187 ALA A C 1
ATOM 1445 O O . ALA A 1 187 ? -4.605 -15.284 -17.798 1.00 89.06 187 ALA A O 1
ATOM 1446 N N . TYR A 1 188 ? -6.168 -14.022 -16.793 1.00 87.56 188 TYR A N 1
ATOM 1447 C CA . TYR A 1 188 ? -6.663 -13.410 -18.023 1.00 87.56 188 TYR A CA 1
ATOM 1448 C C . TYR A 1 188 ? -5.604 -12.552 -18.727 1.00 87.56 188 TYR A C 1
ATOM 1450 O O . TYR A 1 188 ? -5.396 -12.700 -19.930 1.00 87.56 188 TYR A O 1
ATOM 1458 N N . GLY A 1 189 ? -4.880 -11.710 -17.981 1.00 85.62 189 GLY A N 1
ATOM 1459 C CA . GLY A 1 189 ? -3.772 -10.921 -18.523 1.00 85.62 189 GLY A CA 1
ATOM 1460 C C . GLY A 1 189 ? -2.671 -11.797 -19.130 1.00 85.62 189 GLY A C 1
ATOM 1461 O O . GLY A 1 189 ? -2.178 -11.505 -20.217 1.00 85.62 189 GLY A O 1
ATOM 1462 N N . PHE A 1 190 ? -2.339 -12.915 -18.480 1.00 86.94 190 PHE A N 1
ATOM 1463 C CA . PHE A 1 190 ? -1.358 -13.878 -18.982 1.00 86.94 190 PHE A CA 1
ATOM 1464 C C . PHE A 1 190 ? -1.829 -14.590 -20.262 1.00 86.94 190 PHE A C 1
ATOM 1466 O O . PHE A 1 190 ? -1.069 -14.709 -21.222 1.00 86.94 190 PHE A O 1
ATOM 1473 N N . LEU A 1 191 ? -3.099 -15.001 -20.320 1.00 87.25 191 LEU A N 1
ATOM 1474 C CA . LEU A 1 191 ? -3.710 -15.585 -21.521 1.00 87.25 191 LEU A CA 1
ATOM 1475 C C . LEU A 1 191 ? -3.694 -14.608 -22.705 1.00 87.25 191 LEU A C 1
ATOM 1477 O O . LEU A 1 191 ? -3.344 -14.995 -23.821 1.00 87.25 191 LEU A O 1
ATOM 1481 N N . LEU A 1 192 ? -4.016 -13.334 -22.463 1.00 82.69 192 LEU A N 1
ATOM 1482 C CA . LEU A 1 192 ? -3.943 -12.293 -23.490 1.00 82.69 192 LEU A CA 1
ATOM 1483 C C . LEU A 1 192 ? -2.512 -12.041 -23.963 1.00 82.69 192 LEU A C 1
ATOM 1485 O O . LEU A 1 192 ? -2.296 -11.845 -25.160 1.00 82.69 192 LEU A O 1
ATOM 1489 N N . PHE A 1 193 ? -1.538 -12.070 -23.053 1.00 83.62 193 PHE A N 1
ATOM 1490 C CA . PHE A 1 193 ? -0.125 -11.936 -23.397 1.00 83.62 193 PHE A CA 1
ATOM 1491 C C . PHE A 1 193 ? 0.339 -13.066 -24.327 1.00 83.62 193 PHE A C 1
ATOM 1493 O O . PHE A 1 193 ? 0.917 -12.791 -25.379 1.00 83.62 193 PHE A O 1
ATOM 1500 N N . LEU A 1 194 ? 0.004 -14.321 -24.008 1.00 84.19 194 LEU A N 1
ATOM 1501 C CA . LEU A 1 194 ? 0.319 -15.474 -24.861 1.00 84.19 194 LEU A CA 1
ATOM 1502 C C . LEU A 1 194 ? -0.362 -15.392 -26.233 1.00 84.19 194 LEU A C 1
ATOM 1504 O O . LEU A 1 194 ? 0.265 -15.662 -27.258 1.00 84.19 194 LEU A O 1
ATOM 1508 N N . TRP A 1 195 ? -1.631 -14.978 -26.273 1.00 82.50 195 TRP A N 1
ATOM 1509 C CA . TRP A 1 195 ? -2.358 -14.812 -27.532 1.00 82.50 195 TRP A CA 1
ATOM 1510 C C . TRP A 1 195 ? -1.762 -13.701 -28.409 1.00 82.50 195 TRP A C 1
ATOM 1512 O O . TRP A 1 195 ? -1.691 -13.847 -29.630 1.00 82.50 195 TRP A O 1
ATOM 1522 N N . ARG A 1 196 ? -1.294 -12.606 -27.796 1.00 79.56 196 ARG A N 1
ATOM 1523 C CA . ARG A 1 196 ? -0.660 -11.483 -28.502 1.00 79.56 196 ARG A CA 1
ATOM 1524 C C . ARG A 1 196 ? 0.729 -11.855 -29.037 1.00 79.56 196 ARG A C 1
ATOM 1526 O O . ARG A 1 196 ? 1.052 -11.443 -30.146 1.00 79.56 196 ARG A O 1
ATOM 1533 N N . LEU A 1 197 ? 1.502 -12.675 -28.315 1.00 77.00 197 LEU A N 1
ATOM 1534 C CA . LEU A 1 197 ? 2.787 -13.210 -28.792 1.00 77.00 197 LEU A CA 1
ATOM 1535 C C . LEU A 1 197 ? 2.629 -14.099 -30.031 1.00 77.00 197 LEU A C 1
ATOM 1537 O O . LEU A 1 197 ? 3.391 -13.960 -30.980 1.00 77.00 197 LEU A O 1
ATOM 1541 N N . ASN A 1 198 ? 1.604 -14.954 -30.068 1.00 75.56 198 ASN A N 1
ATOM 1542 C CA . ASN A 1 198 ? 1.363 -15.854 -31.203 1.00 75.56 198 ASN A CA 1
ATOM 1543 C C . ASN A 1 198 ? 0.913 -15.122 -32.490 1.00 75.56 198 ASN A C 1
ATOM 1545 O O . ASN A 1 198 ? 0.871 -15.707 -33.567 1.00 75.56 198 ASN A O 1
ATOM 1549 N N . LYS A 1 199 ? 0.545 -13.839 -32.385 1.00 67.75 199 LYS A N 1
ATOM 1550 C CA . LYS A 1 199 ? 0.144 -12.991 -33.517 1.00 67.75 199 LYS A CA 1
ATOM 1551 C C . LYS A 1 199 ? 1.267 -12.109 -34.067 1.00 67.75 199 LYS A C 1
ATOM 1553 O O . LYS A 1 199 ? 1.033 -11.425 -35.062 1.00 67.75 199 LYS A O 1
ATOM 1558 N N . MET A 1 200 ? 2.447 -12.089 -33.447 1.00 57.31 200 MET A N 1
ATOM 1559 C CA . MET A 1 200 ? 3.592 -11.358 -33.992 1.00 57.31 200 MET A CA 1
ATOM 1560 C C . MET A 1 200 ? 4.226 -12.206 -35.104 1.00 57.31 200 MET A C 1
ATOM 1562 O O . MET A 1 200 ? 4.634 -13.334 -34.825 1.00 57.31 200 MET A O 1
ATOM 1566 N N . PRO A 1 201 ? 4.283 -11.730 -36.364 1.00 53.56 201 PRO A N 1
ATOM 1567 C CA . PRO A 1 201 ? 4.998 -12.448 -37.408 1.00 53.56 201 PRO A CA 1
ATOM 1568 C C . PRO A 1 201 ? 6.470 -12.557 -37.003 1.00 53.56 201 PRO A C 1
ATOM 1570 O O . PRO A 1 201 ? 7.088 -11.560 -36.637 1.00 53.56 201 PRO A O 1
ATOM 1573 N N . MET A 1 202 ? 7.002 -13.779 -37.047 1.00 55.28 202 MET A N 1
ATOM 1574 C CA . MET A 1 202 ? 8.439 -14.041 -36.995 1.00 55.28 202 MET A CA 1
ATOM 1575 C C . MET A 1 202 ? 9.059 -13.357 -38.221 1.00 55.28 202 MET A C 1
ATOM 1577 O O . MET A 1 202 ? 8.957 -13.883 -39.330 1.00 55.28 202 MET A O 1
ATOM 1581 N N . GLY A 1 203 ? 9.576 -12.145 -38.025 1.00 45.81 203 GLY A N 1
ATOM 1582 C CA . GLY A 1 203 ? 10.411 -11.413 -38.975 1.00 45.81 203 GLY A CA 1
ATOM 1583 C C . GLY A 1 203 ? 11.867 -11.549 -38.579 1.00 45.81 203 GLY A C 1
ATOM 1584 O O . GLY A 1 203 ? 12.142 -11.378 -37.370 1.00 45.81 203 GLY A O 1
#

Mean predicted aligned error: 14.46 Å

Foldseek 3Di:
DDDDDDPDCVVVCLVVVLVCCCPVVVDPPVVSVVVCVVVVVVVPVVDPPDDDPPDDPDPVLVVQLQVQLVVQCVVPVNDNVRSNVSSVVSNCVVPVVVVVCCVVVVVVCVVCVPPPVVVVVVVVVVVVVVVVVVVVVVVVLQCQQQVPDPPDPVSGDVLSVVLVVVLVCCCPPVVPPPVVSVVVVVVVVVVVVVVVVVPDPPD

Secondary structure (DSSP, 8-state):
--------THHHHHHHHHHHHHHHS---HHHHHHHHHHHHHHHHHHS-S------SPPHHHHHHHHHHHHHHHHHTTT-HHHHHHHHHHHHHHHHHHHHHHHHHHHHHHHHHTT-HHHHHHHHHHHHHHHHHHHHHHHHHHHHHH-TT-TT-GGG--HHHHHHHHHHHHHHHHH---HHHHHHHHHHHHHHHHHHHHTTS---

pLDDT: mean 78.2, std 14.17, range [36.47, 97.12]

Solvent-accessible surface area (backbone atoms only — not comparable to full-atom values): 11645 Å² total; per-residue (Å²): 138,89,74,94,74,81,83,63,67,63,62,58,48,52,53,52,48,50,52,46,41,37,68,77,65,64,47,59,66,70,60,52,52,52,51,51,49,53,54,48,51,55,48,53,74,71,47,77,99,76,73,84,90,77,83,68,81,50,75,66,54,58,49,45,27,48,52,21,21,50,53,22,18,67,74,50,82,69,30,67,67,45,11,52,48,26,20,50,51,41,45,46,70,57,46,52,59,52,51,52,48,46,68,59,41,51,65,52,46,66,73,42,70,83,40,68,69,58,54,52,51,50,50,52,51,53,53,51,52,52,52,52,53,51,52,53,51,48,56,53,49,48,53,62,30,21,77,86,44,91,85,48,89,82,47,53,41,64,72,48,49,53,49,51,52,49,52,51,48,42,45,74,76,66,64,57,56,67,70,60,53,52,52,52,52,50,53,48,52,50,53,51,50,55,56,53,56,75,66,54,79,91,123

Radius of gyration: 24.4 Å; Cα contacts (8 Å, |Δi|>4): 85; chains: 1; bounding box: 50×47×76 Å

Sequence (203 aa):
MGQKSLVSTWHYLVALAAFLLSYFAGLPMPWIIVGVIAVGLLRYAILSKTSKIDAIPGPLVIVLAYVGFMAGFNHFHQSYSMAAIGLITTAYFTFLPNFALIFVGAPLIERTQKNTCIQFILSLVTASVVGVIVNLACYLGIGILFPSGVSSWYAIEPMALVWVLFSLFLLFKYKIGMLKLILLSLAYGFLLFLWRLNKMPMG